Protein 5TKW (pdb70)

B-factor: mean 22.5, std 11.95, range [9.4, 97.37]

Radius of gyration: 18.34 Å; Cα contacts (8 Å, |Δi|>4): 484; chains: 1; bounding box: 50×44×40 Å

Secondary structure (DSSP, 8-state):
----PPPP--EEE---TTSPEEEE---TTSTTTT-EEEES-SS--SHHHHHHHS-EEEEE-GGGEEEEEEEPPTT----HHHHHHHHHGGG-SS-GGGEEEEEEEEETTEEEEEEEES---HHHHHHHHTT--EEEEEEGGGGS---TTSEEEEEETTEEEEE-BTTB--B-GGGHHHHHTTSSS--EEEESSPPPS-SSEEEEPSP--HHHHHHT-GGGGGS-S--GGGS--

Nearest PDB structures (foldseek):
  5tkw-assembly1_A-2  TM=1.004E+00  e=2.969E-52  Klebsiella pneumoniae subsp. pneumoniae NTUH-K2044
  4pht-assembly1_X  TM=8.562E-01  e=4.958E-22  Vibrio vulnificus CMCP6
  4pht-assembly3_Z  TM=8.474E-01  e=4.958E-22  Vibrio vulnificus CMCP6
  1yf5-assembly1_L-2  TM=8.419E-01  e=7.503E-21  Vibrio cholerae
  1w97-assembly1_L  TM=8.253E-01  e=1.048E-18  Vibrio cholerae

Structure (mmCIF, N/CA/C/O backbone):
data_5TKW
#
_entry.id   5TKW
#
_cell.length_a   63.901
_cell.length_b   81.579
_cell.length_c   40.231
_cell.angle_alpha   90.00
_cell.angle_beta   90.00
_cell.angle_gamma   90.00
#
_symmetry.space_group_name_H-M   'P 21 21 2'
#
loop_
_entity.id
_entity.type
_entity.pdbx_description
1 polymer 'Type II secretion system protein L'
2 non-polymer 'FORMIC ACID'
3 water water
#
loop_
_atom_site.group_PDB
_atom_site.id
_atom_site.type_symbol
_atom_site.label_atom_id
_atom_site.label_alt_id
_atom_site.label_comp_id
_atom_site.label_asym_id
_atom_site.label_entity_id
_atom_site.label_seq_id
_atom_site.pdbx_PDB_ins_code
_atom_site.Cartn_x
_atom_site.Cartn_y
_atom_site.Cartn_z
_atom_site.occupancy
_atom_site.B_iso_or_equiv
_atom_site.auth_seq_id
_atom_site.auth_comp_id
_atom_site.auth_asym_id
_atom_site.auth_atom_id
_atom_site.pdbx_PDB_model_num
ATOM 1 N N A ASN A 1 2 ? 24.364 -6.189 -3.885 0.50 38.67 2 ASN A N 1
ATOM 2 C CA A ASN A 1 2 ? 24.829 -7.134 -2.814 0.50 35.84 2 ASN A CA 1
ATOM 3 C C A ASN A 1 2 ? 25.143 -6.508 -1.487 0.50 32.73 2 ASN A C 1
ATOM 4 O O A ASN A 1 2 ? 25.297 -7.231 -0.503 0.50 27.35 2 ASN A O 1
ATOM 9 N N . LYS A 1 3 ? 25.314 -5.189 -1.470 1.00 39.27 3 LYS A N 1
ATOM 10 C CA . LYS A 1 3 ? 25.648 -4.495 -0.238 1.00 35.19 3 LYS A CA 1
ATOM 11 C C . LYS A 1 3 ? 24.558 -4.700 0.803 1.00 30.73 3 LYS A C 1
ATOM 12 O O . LYS A 1 3 ? 23.354 -4.735 0.500 1.00 32.12 3 LYS A O 1
ATOM 18 N N . ILE A 1 4 ? 25.003 -4.872 2.032 1.00 25.23 4 ILE A N 1
ATOM 19 C CA . ILE A 1 4 ? 24.103 -5.074 3.148 1.00 24.20 4 ILE A CA 1
ATOM 20 C C . ILE A 1 4 ? 23.449 -3.743 3.524 1.00 22.87 4 ILE A C 1
ATOM 21 O O . ILE A 1 4 ? 22.273 -3.720 3.925 1.00 22.75 4 ILE A O 1
ATOM 26 N N . ASN A 1 5 ? 24.199 -2.640 3.368 1.00 21.18 5 ASN A N 1
ATOM 27 C CA . ASN A 1 5 ? 23.731 -1.281 3.735 1.00 21.07 5 ASN A CA 1
ATOM 28 C C . ASN A 1 5 ? 22.971 -1.328 5.057 1.00 18.22 5 ASN A C 1
ATOM 29 O O . ASN A 1 5 ? 21.784 -0.974 5.135 1.00 19.63 5 ASN A O 1
ATOM 34 N N . ALA A 1 6 ? 23.640 -1.809 6.094 1.00 16.24 6 ALA A N 1
ATOM 35 C CA . ALA A 1 6 ? 23.038 -1.861 7.415 1.00 15.98 6 ALA A CA 1
ATOM 36 C C . ALA A 1 6 ? 22.576 -0.478 7.862 1.00 15.69 6 ALA A C 1
ATOM 37 O O . ALA A 1 6 ? 23.246 0.539 7.597 1.00 16.57 6 ALA A O 1
ATOM 39 N N A SER A 1 7 ? 21.441 -0.432 8.551 0.30 15.83 7 SER A N 1
ATOM 40 N N B SER A 1 7 ? 21.429 -0.430 8.530 0.40 15.51 7 SER A N 1
ATOM 41 N N C SER A 1 7 ? 21.446 -0.440 8.560 0.30 15.99 7 SER A N 1
ATOM 42 C CA A SER A 1 7 ? 20.944 0.835 9.085 0.30 15.81 7 SER A CA 1
ATOM 43 C CA B SER A 1 7 ? 20.914 0.837 9.062 0.40 15.62 7 SER A CA 1
ATOM 44 C CA C SER A 1 7 ? 20.921 0.811 9.109 0.30 16.24 7 SER A CA 1
ATOM 45 C C A SER A 1 7 ? 22.005 1.431 10.011 0.30 15.62 7 SER A C 1
ATOM 46 C C B SER A 1 7 ? 21.933 1.439 10.053 0.40 15.44 7 SER A C 1
ATOM 47 C C C SER A 1 7 ? 21.976 1.429 10.044 0.30 15.83 7 SER A C 1
ATOM 48 O O A SER A 1 7 ? 22.673 0.699 10.738 0.30 15.93 7 SER A O 1
ATOM 49 O O B SER A 1 7 ? 22.496 0.720 10.872 0.40 16.04 7 SER A O 1
ATOM 50 O O C SER A 1 7 ? 22.612 0.710 10.811 0.30 16.25 7 SER A O 1
ATOM 57 N N . PRO A 1 8 ? 22.188 2.756 9.968 1.00 16.15 8 PRO A N 1
ATOM 58 C CA . PRO A 1 8 ? 23.214 3.359 10.818 1.00 16.13 8 PRO A CA 1
ATOM 59 C C . PRO A 1 8 ? 22.901 3.304 12.313 1.00 16.03 8 PRO A C 1
ATOM 60 O O . PRO A 1 8 ? 21.744 3.311 12.717 1.00 18.37 8 PRO A O 1
ATOM 64 N N . GLN A 1 9 ? 23.954 3.190 13.098 1.00 14.60 9 GLN A N 1
ATOM 65 C CA . GLN A 1 9 ? 23.848 3.098 14.542 1.00 13.55 9 GLN A CA 1
ATOM 66 C C . GLN A 1 9 ? 23.564 4.451 15.210 1.00 13.57 9 GLN A C 1
ATOM 67 O O . GLN A 1 9 ? 24.260 5.437 14.942 1.00 14.14 9 GLN A O 1
ATOM 73 N N . ALA A 1 10 ? 22.551 4.490 16.087 1.00 12.70 10 ALA A N 1
ATOM 74 C CA . ALA A 1 10 ? 22.262 5.705 16.855 1.00 12.95 10 ALA A CA 1
ATOM 75 C C . ALA A 1 10 ? 23.417 5.931 17.822 1.00 13.52 10 ALA A C 1
ATOM 76 O O . ALA A 1 10 ? 23.936 5.007 18.424 1.00 14.78 10 ALA A O 1
ATOM 94 N N . LEU A 1 12 ? 25.636 9.194 20.325 1.00 11.99 12 LEU A N 1
ATOM 95 C CA . LEU A 1 12 ? 25.903 10.532 20.814 1.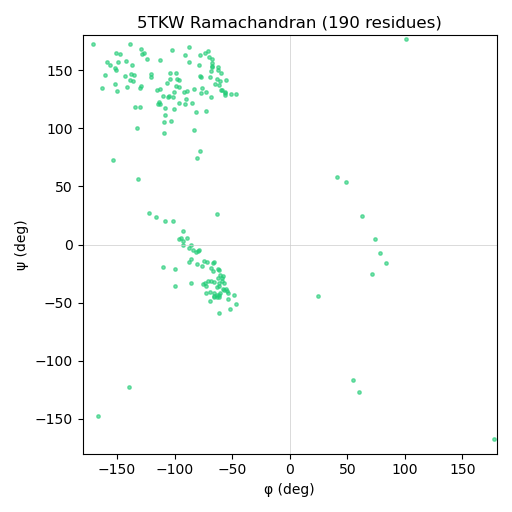00 12.09 12 LEU A CA 1
ATOM 96 C C . LEU A 1 12 ? 27.283 10.868 20.269 1.00 12.81 12 LEU A C 1
ATOM 97 O O . LEU A 1 12 ? 28.232 10.137 20.521 1.00 17.35 12 LEU A O 1
ATOM 102 N N . ILE A 1 13 ? 27.390 11.939 19.483 1.00 11.11 13 ILE A N 1
ATOM 103 C CA . ILE A 1 13 ? 28.670 12.364 18.918 1.00 11.12 13 ILE A CA 1
ATOM 104 C C . ILE A 1 13 ? 29.146 13.528 19.769 1.00 11.20 13 ILE A C 1
ATOM 105 O O . ILE A 1 13 ? 28.403 14.486 19.983 1.00 12.36 13 ILE A O 1
ATOM 110 N N . VAL A 1 14 ? 30.370 13.418 20.271 1.00 10.57 14 VAL A N 1
ATOM 111 C CA . VAL A 1 14 ? 30.934 14.394 21.201 1.00 11.79 14 VAL A CA 1
ATOM 112 C C . VAL A 1 14 ? 32.292 14.842 20.708 1.00 11.71 14 VAL A C 1
ATOM 113 O O . VAL A 1 14 ? 33.074 14.024 20.255 1.00 15.70 14 VAL A O 1
ATOM 117 N N . ARG A 1 15 ? 32.571 16.143 20.768 1.00 11.01 15 ARG A N 1
ATOM 118 C CA . ARG A 1 15 ? 33.925 16.625 20.505 1.00 11.69 15 ARG A CA 1
ATOM 119 C C . ARG A 1 15 ? 34.499 17.206 21.785 1.00 11.40 15 ARG A C 1
ATOM 120 O O . ARG A 1 15 ? 33.910 18.127 22.380 1.00 11.99 15 ARG A O 1
ATOM 128 N N . LEU A 1 16 ? 35.639 16.639 22.198 1.00 11.70 16 LEU A N 1
ATOM 129 C CA . LEU A 1 16 ? 36.418 17.100 23.349 1.00 13.06 16 LEU A CA 1
ATOM 130 C C . LEU A 1 16 ? 37.628 17.849 22.856 1.00 15.35 16 LEU A C 1
ATOM 131 O O . LEU A 1 16 ? 38.212 17.502 21.825 1.00 18.06 16 LEU A O 1
ATOM 136 N N . ALA A 1 17 ? 38.039 18.834 23.630 1.00 15.37 17 ALA A N 1
ATOM 137 C CA . ALA A 1 17 ? 39.254 19.581 23.361 1.00 15.70 17 ALA A CA 1
ATOM 138 C C . ALA A 1 17 ? 39.923 19.798 24.719 1.00 16.61 17 ALA A C 1
ATOM 139 O O . ALA A 1 17 ? 40.213 18.802 25.408 1.00 18.35 17 ALA A O 1
ATOM 141 N N . ALA A 1 18 ? 40.182 21.037 25.117 1.00 17.53 18 ALA A N 1
ATOM 142 C CA . ALA A 1 18 ? 40.793 21.300 26.423 1.00 19.20 18 ALA A CA 1
ATOM 143 C C . ALA A 1 18 ? 39.807 20.980 27.541 1.00 18.92 18 ALA A C 1
ATOM 144 O O . ALA A 1 18 ? 38.599 21.217 27.392 1.00 18.05 18 ALA A O 1
ATOM 146 N N . ALA A 1 19 ? 40.315 20.457 28.661 1.00 19.96 19 ALA A N 1
ATOM 147 C CA . ALA A 1 19 ? 39.457 20.124 29.802 1.00 21.10 19 ALA A CA 1
ATOM 148 C C . ALA A 1 19 ? 38.669 21.346 30.277 1.00 19.60 19 ALA A C 1
ATOM 149 O O . ALA A 1 19 ? 37.533 21.226 30.752 1.00 20.37 19 ALA A O 1
ATOM 151 N N . GLN A 1 20 ? 39.289 22.515 30.143 1.00 20.17 20 GLN A N 1
ATOM 152 C CA . GLN A 1 20 ? 38.683 23.782 30.554 1.00 21.44 20 GLN A CA 1
ATOM 153 C C . GLN A 1 20 ? 37.490 24.247 29.730 1.00 19.35 20 GLN A C 1
ATOM 154 O O . GLN A 1 20 ? 36.689 25.039 30.220 1.00 21.34 20 GLN A O 1
ATOM 160 N N . ALA A 1 21 ? 37.349 23.738 28.507 1.00 16.82 21 ALA A N 1
ATOM 161 C CA . ALA A 1 21 ? 36.271 24.160 27.621 1.00 16.40 21 ALA A CA 1
ATOM 162 C C . ALA A 1 21 ? 35.093 23.217 27.622 1.00 14.67 21 ALA A C 1
ATOM 163 O O . ALA A 1 21 ? 35.285 22.001 27.666 1.00 15.25 21 ALA A O 1
ATOM 165 N N . PRO A 1 22 ? 33.865 23.753 27.533 1.00 13.73 22 PRO A N 1
ATOM 166 C CA . PRO A 1 22 ? 32.743 22.839 27.413 1.00 13.29 22 PRO A CA 1
ATOM 167 C C . PRO A 1 22 ? 32.813 22.048 26.098 1.00 13.03 22 PRO A C 1
ATOM 168 O O . PRO A 1 22 ? 33.127 22.603 25.044 1.00 13.01 22 PRO A O 1
ATOM 172 N N . LEU A 1 23 ? 32.508 20.759 26.176 1.00 12.16 23 LEU A N 1
ATOM 173 C CA . LEU A 1 23 ? 32.496 19.922 24.990 1.00 11.81 23 LEU A CA 1
ATOM 174 C C . LEU A 1 23 ? 31.308 20.290 24.105 1.00 11.66 23 LEU A C 1
ATOM 175 O O . LEU A 1 23 ? 30.406 21.014 24.529 1.00 12.29 23 LEU A O 1
ATOM 180 N N . HIS A 1 24 ? 31.338 19.802 22.867 1.00 11.58 24 HIS A N 1
ATOM 181 C CA . HIS A 1 24 ? 30.214 19.902 21.948 1.00 11.13 24 HIS A CA 1
ATOM 182 C C . HIS A 1 24 ? 29.598 18.516 21.850 1.00 10.33 24 HIS A C 1
ATOM 183 O O . HIS A 1 24 ? 30.333 17.528 21.726 1.00 11.84 24 HIS A O 1
ATOM 190 N N . TRP A 1 25 ? 28.270 18.426 21.836 1.00 10.06 25 TRP A N 1
ATOM 191 C CA . TRP A 1 25 ? 27.610 17.144 21.607 1.00 10.59 25 TRP A CA 1
ATOM 192 C C . TRP A 1 25 ? 26.423 17.291 20.658 1.00 10.64 25 TRP A C 1
ATOM 193 O O . TRP A 1 25 ? 25.816 18.358 20.553 1.00 11.79 25 TRP A O 1
ATOM 204 N N . GLN A 1 26 ? 26.095 16.202 19.974 1.00 10.96 26 GLN A N 1
ATOM 205 C CA . GLN A 1 26 ? 24.930 16.147 19.092 1.00 11.51 26 GLN A CA 1
ATOM 206 C C . GLN A 1 26 ? 24.448 14.699 19.049 1.00 10.86 26 GLN A C 1
ATOM 207 O O . GLN A 1 26 ? 25.262 13.778 18.988 1.00 11.99 26 GLN A O 1
ATOM 213 N N . LEU A 1 27 ? 23.135 14.503 19.099 1.00 11.03 27 LEU A N 1
ATOM 214 C CA . LEU A 1 27 ? 22.576 13.164 19.011 1.00 11.58 27 LEU A CA 1
ATOM 215 C C . LEU A 1 27 ? 22.258 12.798 17.575 1.00 11.63 27 LEU A C 1
ATOM 216 O O . LEU A 1 27 ? 21.608 13.567 16.853 1.00 12.75 27 LEU A O 1
ATOM 221 N N . PHE A 1 28 ? 22.712 11.611 17.174 1.00 11.46 28 PHE A N 1
ATOM 222 C CA . PHE A 1 28 ? 22.339 10.997 15.904 1.00 12.64 28 PHE A CA 1
ATOM 223 C C . PHE A 1 28 ? 21.436 9.812 16.259 1.00 12.63 28 PHE A C 1
ATOM 224 O O . PHE A 1 28 ? 21.901 8.804 16.789 1.00 13.29 28 PHE A O 1
ATOM 232 N N . ALA A 1 29 ? 20.141 9.957 16.030 1.00 14.05 29 ALA A N 1
ATOM 233 C CA . ALA A 1 29 ? 19.200 8.874 16.343 1.00 15.48 29 ALA A CA 1
ATOM 234 C C . ALA A 1 29 ? 17.983 9.006 15.440 1.00 17.81 29 ALA A C 1
ATOM 235 O O . ALA A 1 29 ? 16.911 9.419 15.890 1.00 18.69 29 ALA A O 1
ATOM 237 N N . PRO A 1 30 ? 18.153 8.672 14.148 1.00 19.62 30 PRO A N 1
ATOM 238 C CA . PRO A 1 30 ? 17.078 8.812 13.169 1.00 22.86 30 PRO A CA 1
ATOM 239 C C . PRO A 1 30 ? 15.754 8.252 13.663 1.00 24.81 30 PRO A C 1
ATOM 240 O O . PRO A 1 30 ? 15.706 7.131 14.177 1.00 25.28 30 PRO A O 1
ATOM 244 N N . GLY A 1 31 ? 14.706 9.062 13.540 1.00 27.46 31 GLY A N 1
ATOM 245 C CA . GLY A 1 31 ? 13.359 8.671 13.928 1.00 29.74 31 GLY A CA 1
ATOM 246 C C . GLY A 1 31 ? 13.025 8.839 15.398 1.00 31.71 31 GLY A C 1
ATOM 247 O O . GLY A 1 31 ? 11.843 8.828 15.752 1.00 36.48 31 GLY A O 1
ATOM 248 N N . GLU A 1 32 ? 14.043 9.013 16.249 1.00 31.43 32 GLU A N 1
ATOM 249 C CA . GLU A 1 32 ? 13.824 9.130 17.694 1.00 31.22 32 GLU A CA 1
ATOM 250 C C . GLU A 1 32 ? 13.565 10.620 18.036 1.00 31.28 32 GLU A C 1
ATOM 251 O O . GLU A 1 32 ? 13.951 11.507 17.272 1.00 30.57 32 GLU A O 1
ATOM 257 N N . PRO A 1 33 ? 12.900 10.896 19.173 1.00 31.58 33 PRO A N 1
ATOM 258 C CA . PRO A 1 33 ? 12.469 12.265 19.522 1.00 31.42 33 PRO A CA 1
ATOM 259 C C . PRO A 1 33 ? 13.519 13.382 19.572 1.00 29.03 33 PRO A C 1
ATOM 260 O O . PRO A 1 33 ? 13.216 14.514 19.194 1.00 33.36 33 PRO A O 1
ATOM 264 N N . HIS A 1 34 ? 14.710 13.082 20.061 1.00 26.07 34 HIS A N 1
ATOM 265 C CA . HIS A 1 34 ? 15.773 14.088 20.154 1.00 22.69 34 HIS A CA 1
ATOM 266 C C . HIS A 1 34 ? 16.830 13.985 19.046 1.00 19.05 34 HIS A C 1
ATOM 267 O O . HIS A 1 34 ? 17.934 14.504 19.199 1.00 17.63 34 HIS A O 1
ATOM 274 N N . HIS A 1 35 ? 16.496 13.338 17.927 1.00 18.04 35 HIS A N 1
ATOM 275 C CA . HIS A 1 35 ? 17.407 13.309 16.782 1.00 16.90 35 HIS A CA 1
ATOM 276 C C . HIS A 1 35 ? 17.858 14.738 16.446 1.00 16.66 35 HIS A C 1
ATOM 277 O O . HIS A 1 35 ? 17.033 15.635 16.343 1.00 18.52 35 HIS A O 1
ATOM 284 N N . GLU A 1 36 ? 19.176 14.915 16.313 1.00 15.49 36 GLU A N 1
ATOM 285 C CA . GLU A 1 36 ? 19.813 16.191 15.976 1.00 16.34 36 GLU A CA 1
ATOM 286 C C . GLU A 1 36 ? 19.833 17.215 17.105 1.00 15.77 36 GLU A C 1
ATOM 287 O O . GLU A 1 36 ? 20.286 18.337 16.907 1.00 18.22 36 GLU A O 1
ATOM 293 N N . ALA A 1 37 ? 19.379 16.834 18.296 1.00 14.90 37 ALA A N 1
ATOM 294 C CA . ALA A 1 37 ? 19.552 17.708 19.461 1.00 15.07 37 ALA A CA 1
ATOM 295 C C . ALA A 1 37 ? 21.048 17.945 19.666 1.00 13.95 37 ALA A C 1
ATOM 296 O O . ALA A 1 37 ? 21.869 17.081 19.362 1.00 13.87 37 ALA A O 1
ATOM 298 N N . SER A 1 38 ? 21.407 19.123 20.158 1.00 14.17 38 SER A N 1
ATOM 299 C CA . SER A 1 38 ? 22.807 19.454 20.354 1.00 13.53 38 SER A CA 1
ATOM 300 C C . SER A 1 38 ? 22.980 20.425 21.492 1.00 13.02 38 SER A C 1
ATOM 301 O O . SER A 1 38 ? 22.020 21.061 21.941 1.00 16.05 38 SER A O 1
ATOM 304 N N . GLY A 1 39 ? 24.216 20.545 21.951 1.00 12.48 39 GLY A N 1
ATOM 305 C CA . GLY A 1 39 ? 24.514 21.423 23.066 1.00 12.73 39 GLY A CA 1
ATOM 306 C C . GLY A 1 39 ? 25.967 21.373 23.483 1.00 11.55 39 GLY A C 1
ATOM 307 O O . GLY A 1 39 ? 26.814 20.841 22.756 1.00 11.84 39 GLY A O 1
ATOM 308 N N . ARG A 1 40 ? 26.229 21.961 24.655 1.00 11.53 40 ARG A N 1
ATOM 309 C CA . ARG A 1 40 ? 27.545 22.012 25.263 1.00 11.11 40 ARG A CA 1
ATOM 310 C C . ARG A 1 40 ? 27.471 21.410 26.658 1.00 11.29 40 ARG A C 1
ATOM 311 O O . ARG A 1 40 ? 26.389 21.314 27.242 1.00 13.07 40 ARG A O 1
ATOM 319 N N . TRP A 1 41 ? 28.606 20.994 27.201 1.00 11.86 41 TRP A N 1
ATOM 320 C CA . TRP A 1 41 ? 28.635 20.496 28.575 1.00 12.66 41 TRP A CA 1
ATOM 321 C C . TRP A 1 41 ? 30.001 20.788 29.189 1.00 12.62 41 TRP A C 1
ATOM 322 O O . TRP A 1 41 ? 31.008 20.453 28.581 1.00 13.81 41 TRP A O 1
ATOM 333 N N . PRO A 1 42 ? 30.078 21.349 30.399 1.00 13.69 42 PRO A N 1
ATOM 334 C CA . PRO A 1 42 ? 28.944 21.724 31.240 1.00 14.30 42 PRO A CA 1
ATOM 335 C C . PRO A 1 42 ? 28.198 22.961 30.749 1.00 14.03 42 PRO A C 1
ATOM 336 O O . PRO A 1 42 ? 28.692 23.710 29.904 1.00 14.24 42 PRO A O 1
ATOM 340 N N . THR A 1 43 ? 27.006 23.135 31.297 1.00 13.97 43 THR A N 1
ATOM 341 C CA . THR A 1 43 ? 26.142 24.264 30.990 1.00 14.19 43 THR A CA 1
ATOM 342 C C . THR A 1 43 ? 25.141 24.441 32.115 1.00 15.07 43 THR A C 1
ATOM 343 O O . THR A 1 43 ? 24.879 23.507 32.862 1.00 17.24 43 THR A O 1
ATOM 347 N N . ASP A 1 44 ? 24.605 25.655 32.257 1.00 14.85 44 ASP A N 1
ATOM 348 C CA . ASP A 1 44 ? 23.503 25.869 33.226 1.00 16.73 44 ASP A CA 1
ATOM 349 C C . ASP A 1 44 ? 22.119 25.597 32.617 1.00 16.71 44 ASP A C 1
ATOM 350 O O . ASP A 1 44 ? 21.108 25.680 33.308 1.00 20.71 44 ASP A O 1
ATOM 355 N N . ASP A 1 45 ? 22.065 25.279 31.330 1.00 15.82 45 ASP A N 1
ATOM 356 C CA . ASP A 1 45 ? 20.796 24.848 30.724 1.00 16.53 45 ASP A CA 1
ATOM 357 C C . ASP A 1 45 ? 20.440 23.468 31.309 1.00 17.74 45 ASP A C 1
ATOM 358 O O . ASP A 1 45 ? 21.340 22.683 31.643 1.00 18.27 45 ASP A O 1
ATOM 363 N N . ALA A 1 46 ? 19.140 23.173 31.424 1.00 20.20 46 ALA A N 1
ATOM 364 C CA . ALA A 1 46 ? 18.674 21.857 31.895 1.00 22.81 46 ALA A CA 1
ATOM 365 C C . ALA A 1 46 ? 18.753 20.895 30.708 1.00 21.47 46 ALA A C 1
ATOM 366 O O . ALA A 1 46 ? 17.770 20.514 30.075 1.00 26.33 46 ALA A O 1
ATOM 368 N N . SER A 1 47 ? 19.982 20.536 30.433 1.00 17.82 47 SER A N 1
ATOM 369 C CA . SER A 1 47 ? 20.368 19.772 29.296 1.00 17.03 47 SER A CA 1
ATOM 370 C C . SER A 1 47 ? 20.061 18.285 29.409 1.00 16.03 47 SER A C 1
ATOM 371 O O . SER A 1 47 ? 20.159 17.735 30.478 1.00 17.25 47 SER A O 1
ATOM 374 N N . PRO A 1 48 ? 19.688 17.641 28.290 1.00 14.86 48 PRO A N 1
ATOM 375 C CA . PRO A 1 48 ? 19.472 16.194 28.307 1.00 14.77 48 PRO A CA 1
ATOM 376 C C . PRO A 1 48 ? 20.781 15.381 28.246 1.00 13.56 48 PRO A C 1
ATOM 377 O O . PRO A 1 48 ? 20.738 14.153 28.339 1.00 13.65 48 PRO A O 1
ATOM 381 N N . PHE A 1 49 ? 21.924 16.044 28.095 1.00 13.61 49 PHE A N 1
ATOM 382 C CA . PHE A 1 49 ? 23.197 15.351 27.923 1.00 13.31 49 PHE A CA 1
ATOM 383 C C . PHE A 1 49 ? 23.478 14.199 28.905 1.00 14.04 49 PHE A C 1
ATOM 384 O O . PHE A 1 49 ? 23.820 13.096 28.469 1.00 13.80 49 PHE A O 1
ATOM 392 N N . PRO A 1 50 ? 23.334 14.432 30.222 1.00 15.02 50 PRO A N 1
ATOM 393 C CA . PRO A 1 50 ? 23.658 13.310 31.132 1.00 15.98 50 PRO A CA 1
ATOM 394 C C . PRO A 1 50 ? 22.783 12.088 30.924 1.00 15.20 50 PRO A C 1
ATOM 395 O O . PRO A 1 50 ? 23.237 10.954 31.118 1.00 17.75 50 PRO A O 1
ATOM 399 N N . ALA A 1 51 ? 21.533 12.299 30.550 1.00 14.19 51 ALA A N 1
ATOM 400 C CA . ALA A 1 51 ? 20.648 11.172 30.268 1.00 15.00 51 ALA A CA 1
ATOM 401 C C . ALA A 1 51 ? 21.030 10.512 28.956 1.00 14.32 51 ALA A C 1
ATOM 402 O O . ALA A 1 51 ? 21.035 9.280 28.862 1.00 15.80 51 ALA A O 1
ATOM 404 N N . LEU A 1 52 ? 21.346 11.312 27.936 1.00 12.60 52 LEU A N 1
ATOM 405 C CA . LEU A 1 52 ? 21.747 10.743 26.647 1.00 13.37 52 LEU A CA 1
ATOM 406 C C . LEU A 1 52 ? 23.010 9.901 26.788 1.00 13.22 52 LEU A C 1
ATOM 407 O O . LEU A 1 52 ? 23.128 8.861 26.137 1.00 14.53 52 LEU A O 1
ATOM 412 N N . ALA A 1 53 ? 23.928 10.321 27.654 1.00 12.56 53 ALA A N 1
ATOM 413 C CA . ALA A 1 53 ? 25.172 9.572 27.890 1.00 14.23 53 ALA A CA 1
ATOM 414 C C . ALA A 1 53 ? 24.897 8.174 28.452 1.00 15.34 53 ALA A C 1
ATOM 415 O O . ALA A 1 53 ? 25.687 7.241 28.225 1.00 17.39 53 ALA A O 1
ATOM 417 N N . GLU A 1 54 ? 23.788 8.034 29.183 1.00 15.65 54 GLU A N 1
ATOM 418 C CA . GLU A 1 54 ? 23.391 6.729 29.738 1.00 17.58 54 GLU A CA 1
ATOM 419 C C . GLU A 1 54 ? 22.580 5.862 28.783 1.00 17.90 54 GLU A C 1
ATOM 420 O O . GLU A 1 54 ? 22.390 4.674 29.054 1.00 23.32 54 GLU A O 1
ATOM 426 N N . GLN A 1 55 ? 22.103 6.439 27.683 1.00 15.79 55 GLN A N 1
ATOM 427 C CA . GLN A 1 55 ? 21.211 5.754 26.749 1.00 15.74 55 GLN A CA 1
ATOM 428 C C . GLN A 1 55 ? 21.820 5.410 25.394 1.00 13.80 55 GLN A C 1
ATOM 429 O O . GLN A 1 55 ? 21.293 4.552 24.694 1.00 15.57 55 GLN A O 1
ATOM 435 N N . TYR A 1 56 ? 22.912 6.079 25.024 1.00 12.58 56 TYR A N 1
ATOM 436 C CA . TYR A 1 56 ? 23.529 5.880 23.709 1.00 13.09 56 TYR A CA 1
ATOM 437 C C . TYR A 1 56 ? 25.029 5.755 23.823 1.00 13.20 56 TYR A C 1
ATOM 438 O O . TYR A 1 56 ? 25.639 6.421 24.651 1.00 14.89 56 TYR A O 1
ATOM 447 N N . PRO A 1 57 ? 25.641 4.927 22.963 1.00 13.54 57 PRO A N 1
ATOM 448 C CA . PRO A 1 57 ? 27.096 4.882 22.902 1.00 14.08 57 PRO A CA 1
ATOM 449 C C . PRO A 1 57 ? 27.610 6.212 22.335 1.00 12.64 57 PRO A C 1
ATOM 450 O O . PRO A 1 57 ? 26.853 6.936 21.670 1.00 12.73 57 PRO A O 1
ATOM 454 N N . ALA A 1 58 ? 28.879 6.517 22.594 1.00 12.56 58 ALA A N 1
ATOM 455 C CA . ALA A 1 58 ? 29.467 7.780 22.196 1.00 12.33 58 ALA A CA 1
ATOM 456 C C . ALA A 1 58 ? 30.576 7.640 21.171 1.00 12.00 58 ALA A C 1
ATOM 457 O O . ALA A 1 58 ? 31.468 6.832 21.337 1.00 16.24 58 ALA A O 1
ATOM 459 N N . TRP A 1 59 ? 30.524 8.458 20.126 1.00 10.56 59 TRP A N 1
ATOM 460 C CA . TRP A 1 59 ? 31.638 8.605 19.203 1.00 11.08 59 TRP A CA 1
ATOM 461 C C . TRP A 1 59 ? 32.322 9.893 19.612 1.00 10.62 59 TRP A C 1
ATOM 462 O O . TRP A 1 59 ? 31.699 10.960 19.561 1.00 11.41 59 TRP A O 1
ATOM 473 N N . VAL A 1 60 ? 33.574 9.802 20.056 1.00 9.82 60 VAL A N 1
ATOM 474 C CA . VAL A 1 60 ? 34.279 10.961 20.568 1.00 10.55 60 VAL A CA 1
ATOM 475 C C . VAL A 1 60 ? 35.288 11.446 19.549 1.00 9.94 60 VAL A C 1
ATOM 476 O O . VAL A 1 60 ? 36.095 10.678 19.050 1.00 11.28 60 VAL A O 1
ATOM 480 N N . LEU A 1 61 ? 35.209 12.736 19.233 1.00 9.87 61 LEU A N 1
ATOM 481 C CA . LEU A 1 61 ? 36.172 13.395 18.358 1.00 10.22 61 LEU A CA 1
ATOM 482 C C . LEU A 1 61 ? 37.106 14.229 19.230 1.00 10.22 61 LEU A C 1
ATOM 483 O O . LEU A 1 61 ? 36.673 14.824 20.224 1.00 11.51 61 LEU A O 1
ATOM 488 N N . ILE A 1 62 ? 38.378 14.264 18.847 1.00 10.16 62 ILE A N 1
ATOM 489 C CA . ILE A 1 62 ? 39.384 15.062 19.558 1.00 11.18 62 ILE A CA 1
ATOM 490 C C . ILE A 1 62 ? 40.096 15.983 18.549 1.00 11.68 62 ILE A C 1
ATOM 491 O O . ILE A 1 62 ? 39.990 15.776 17.345 1.00 11.69 62 ILE A O 1
ATOM 496 N N . PRO A 1 63 ? 40.822 16.995 19.030 1.00 11.71 63 PRO A N 1
ATOM 497 C CA . PRO A 1 63 ? 41.375 17.941 18.073 1.00 12.50 63 PRO A CA 1
ATOM 498 C C . PRO A 1 63 ? 42.535 17.419 17.243 1.00 13.68 63 PRO A C 1
ATOM 499 O O . PRO A 1 63 ? 43.513 16.906 17.787 1.00 12.92 63 PRO A O 1
ATOM 503 N N . ALA A 1 64 ? 42.439 17.618 15.933 1.00 15.05 64 ALA A N 1
ATOM 504 C CA . ALA A 1 64 ? 43.533 17.290 15.031 1.00 15.49 64 ALA A CA 1
ATOM 505 C C . ALA A 1 64 ? 44.794 18.067 15.404 1.00 14.20 64 ALA A C 1
ATOM 506 O O . ALA A 1 64 ? 45.903 17.590 15.181 1.00 15.48 64 ALA A O 1
ATOM 508 N N . SER A 1 65 ? 44.630 19.247 15.985 1.00 15.40 65 SER A N 1
ATOM 509 C CA . SER A 1 65 ? 45.799 20.036 16.396 1.00 16.32 65 SER A CA 1
ATOM 510 C C . SER A 1 65 ? 46.649 19.311 17.449 1.00 14.99 65 SER A C 1
ATOM 511 O O . SER A 1 65 ? 47.833 19.605 17.593 1.00 17.49 65 SER A O 1
ATOM 514 N N . ASP A 1 66 ? 46.047 18.357 18.160 1.00 12.70 66 ASP A N 1
ATOM 515 C CA . ASP A 1 66 ? 46.773 17.574 19.172 1.00 13.95 66 ASP A CA 1
ATOM 516 C C . ASP A 1 66 ? 47.369 16.271 18.629 1.00 14.69 66 ASP A C 1
ATOM 517 O O . ASP A 1 66 ? 47.983 15.502 19.378 1.00 19.68 66 ASP A O 1
ATOM 522 N N . CYS A 1 67 ? 47.157 16.022 17.347 1.00 13.94 67 CYS A N 1
ATOM 523 C CA . CYS A 1 67 ? 47.600 14.821 16.679 1.00 14.84 67 CYS A CA 1
ATOM 524 C C . CYS A 1 67 ? 48.674 15.148 15.670 1.00 15.05 67 CYS A C 1
ATOM 525 O O . CYS A 1 67 ? 48.798 16.299 15.221 1.00 18.32 67 CYS A O 1
ATOM 528 N N . ALA A 1 68 ? 49.456 14.141 15.325 1.00 11.50 68 ALA A N 1
ATOM 529 C CA . ALA A 1 68 ? 50.419 14.247 14.245 1.00 11.94 68 ALA A CA 1
ATOM 530 C C . ALA A 1 68 ? 50.194 13.039 13.344 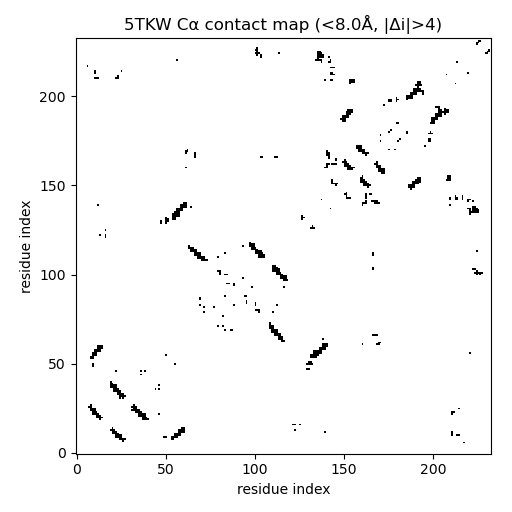1.00 10.93 68 ALA A C 1
ATOM 531 O O . ALA A 1 68 ? 50.042 11.901 13.822 1.00 12.78 68 ALA A O 1
ATOM 533 N N . PHE A 1 69 ? 50.174 13.282 12.044 1.00 10.57 69 PHE A N 1
ATOM 534 C CA . PHE A 1 69 ? 49.895 12.242 11.059 1.00 10.46 69 PHE A CA 1
ATOM 535 C C . PHE A 1 69 ? 51.149 11.930 10.274 1.00 11.35 69 PHE A C 1
ATOM 536 O O . PHE A 1 69 ? 51.776 12.843 9.734 1.00 13.19 69 PHE A O 1
ATOM 544 N N . HIS A 1 70 ? 51.512 10.645 10.203 1.00 11.32 70 HIS A N 1
ATOM 545 C CA . HIS A 1 70 ? 52.749 10.239 9.545 1.00 12.57 70 HIS A CA 1
ATOM 546 C C . HIS A 1 70 ? 52.606 9.015 8.684 1.00 12.64 70 HIS A C 1
ATOM 547 O O . HIS A 1 70 ? 51.858 8.095 8.999 1.00 13.59 70 HIS A O 1
ATOM 554 N N . SER A 1 71 ? 53.373 9.001 7.607 1.00 13.88 71 SER A N 1
ATOM 555 C CA . SER A 1 71 ? 53.525 7.828 6.780 1.00 16.39 71 SER A CA 1
ATOM 556 C C . SER A 1 71 ? 54.825 7.144 7.183 1.00 18.70 71 SER A C 1
ATOM 557 O O . SER A 1 71 ? 55.795 7.786 7.607 1.00 23.16 71 SER A O 1
ATOM 560 N N . LEU A 1 72 ? 54.848 5.831 7.078 1.00 18.45 72 LEU A N 1
ATOM 561 C CA . LEU A 1 72 ? 56.100 5.110 7.290 1.00 20.58 72 LEU A CA 1
ATOM 562 C C . LEU A 1 72 ? 56.142 3.863 6.444 1.00 21.38 72 LEU A C 1
ATOM 563 O O . LEU A 1 72 ? 55.108 3.334 6.036 1.00 21.51 72 LEU A O 1
ATOM 568 N N . THR A 1 73 ? 57.363 3.419 6.190 1.00 22.37 73 THR A N 1
ATOM 569 C CA . THR A 1 73 ? 57.627 2.233 5.401 1.00 23.77 73 THR A CA 1
ATOM 570 C C . THR A 1 73 ? 58.228 1.185 6.322 1.00 22.67 73 THR A C 1
ATOM 571 O O . THR A 1 73 ? 59.255 1.424 6.961 1.00 23.80 73 THR A O 1
ATOM 575 N N . LEU A 1 74 ? 57.572 0.035 6.419 1.00 21.73 74 LEU A N 1
ATOM 576 C CA . LEU A 1 74 ? 58.095 -1.054 7.234 1.00 23.05 74 LEU A CA 1
ATOM 577 C C . LEU A 1 74 ? 59.352 -1.583 6.553 1.00 24.21 74 LEU A C 1
ATOM 578 O O . LEU A 1 74 ? 59.311 -1.892 5.363 1.00 26.32 74 LEU A O 1
ATOM 583 N N . PRO A 1 75 ? 60.482 -1.664 7.290 1.00 23.62 75 PRO A N 1
ATOM 584 C CA . PRO A 1 75 ? 61.707 -2.181 6.678 1.00 24.98 75 PRO A CA 1
ATOM 585 C C . PRO A 1 75 ? 61.521 -3.567 6.076 1.00 27.33 75 PRO A C 1
ATOM 586 O O . PRO A 1 75 ? 60.820 -4.402 6.655 1.00 26.79 75 PRO A O 1
ATOM 590 N N . ALA A 1 76 ? 62.161 -3.798 4.927 1.00 30.46 76 ALA A N 1
ATOM 591 C CA . ALA A 1 76 ? 62.082 -5.080 4.230 1.00 33.53 76 ALA A CA 1
ATOM 592 C C . ALA A 1 76 ? 62.601 -6.210 5.119 1.00 33.70 76 ALA A C 1
ATOM 593 O O . ALA A 1 76 ? 63.645 -6.066 5.759 1.00 33.42 76 ALA A O 1
ATOM 595 N N . GLY A 1 77 ? 61.852 -7.308 5.182 1.00 33.54 77 GLY A N 1
ATOM 596 C CA . GLY A 1 77 ? 62.238 -8.481 5.981 1.00 34.84 77 GLY A CA 1
ATOM 597 C C . GLY A 1 77 ? 61.996 -8.364 7.483 1.00 33.18 77 GLY A C 1
ATOM 598 O O . GLY A 1 77 ? 62.181 -9.335 8.225 1.00 38.49 77 GLY A O 1
ATOM 599 N N . LEU A 1 78 ? 61.605 -7.180 7.943 1.00 30.66 78 LEU A N 1
ATOM 600 C CA . LEU A 1 78 ? 61.347 -6.981 9.361 1.00 27.65 78 LEU A CA 1
ATOM 601 C C . LEU A 1 78 ? 59.922 -7.406 9.661 1.00 29.47 78 LEU A C 1
ATOM 602 O O . LEU A 1 78 ? 58.962 -6.846 9.118 1.00 33.23 78 LEU A O 1
ATOM 607 N N . ARG A 1 79 ? 59.787 -8.366 10.565 1.00 32.70 79 ARG A N 1
ATOM 608 C CA . ARG A 1 79 ? 58.484 -8.932 10.906 1.00 36.59 79 ARG A CA 1
ATOM 609 C C . ARG A 1 79 ? 57.750 -8.292 12.080 1.00 34.43 79 ARG A C 1
ATOM 610 O O . ARG A 1 79 ? 56.730 -8.806 12.545 1.00 40.92 79 ARG A O 1
ATOM 618 N N . LYS A 1 80 ? 58.232 -7.147 12.528 1.00 31.89 80 LYS A N 1
ATOM 619 C CA . LYS A 1 80 ? 57.630 -6.485 13.662 1.00 30.55 80 LYS A CA 1
ATOM 620 C C . LYS A 1 80 ? 56.358 -5.772 13.225 1.00 29.62 80 LYS A C 1
ATOM 621 O O . LYS A 1 80 ? 56.280 -5.261 12.095 1.00 31.27 80 LYS A O 1
ATOM 627 N N . PRO A 1 81 ? 55.355 -5.747 14.106 1.00 29.21 81 PRO A N 1
ATOM 628 C CA . PRO A 1 81 ? 54.107 -5.084 13.739 1.00 29.52 81 PRO A CA 1
ATOM 629 C C . PRO A 1 81 ? 54.270 -3.556 13.600 1.00 27.05 81 PRO A C 1
ATOM 630 O O . PRO A 1 81 ? 55.175 -2.969 14.218 1.00 26.01 81 PRO A O 1
ATOM 634 N N . PRO A 1 82 ? 53.417 -2.919 12.779 1.00 24.66 82 PRO A N 1
ATOM 635 C CA . PRO A 1 82 ? 53.529 -1.488 12.540 1.00 23.15 82 PRO A CA 1
ATOM 636 C C . PRO A 1 82 ? 53.666 -0.628 13.793 1.00 20.55 82 PRO A C 1
ATOM 637 O O . PRO A 1 82 ? 54.505 0.251 13.810 1.00 20.21 82 PRO A O 1
ATOM 641 N N . LEU A 1 83 ? 52.893 -0.896 14.843 1.00 19.65 83 LEU A N 1
ATOM 642 C CA . LEU A 1 83 ? 52.940 -0.031 16.025 1.00 20.10 83 LEU A CA 1
ATOM 643 C C . LEU A 1 83 ? 54.180 -0.201 16.900 1.00 21.28 83 LEU A C 1
ATOM 644 O O . LEU A 1 83 ? 54.436 0.644 17.762 1.00 21.89 83 LEU A O 1
ATOM 649 N N . GLN A 1 84 ? 54.930 -1.284 16.685 1.00 21.98 84 GLN A N 1
ATOM 650 C CA . GLN A 1 84 ? 56.247 -1.432 17.311 1.00 25.00 84 GLN A CA 1
ATOM 651 C C . GLN A 1 84 ? 57.318 -0.755 16.452 1.00 22.40 84 GLN A C 1
ATOM 652 O O . GLN A 1 84 ? 58.313 -0.245 16.972 1.00 26.34 84 GLN A O 1
ATOM 658 N N . VAL A 1 85 ? 57.134 -0.774 15.133 1.00 20.63 85 VAL A N 1
ATOM 659 C CA . VAL A 1 85 ? 58.069 -0.112 14.203 1.00 21.51 85 VAL A CA 1
ATOM 660 C C . VAL A 1 85 ? 57.945 1.422 14.254 1.00 19.97 85 VAL A C 1
ATOM 661 O O . VAL A 1 85 ? 58.941 2.131 14.131 1.00 20.74 85 VAL A O 1
ATOM 665 N N . ALA A 1 86 ? 56.727 1.921 14.442 1.00 18.28 86 ALA A N 1
ATOM 666 C CA . ALA A 1 86 ? 56.475 3.361 14.458 1.00 17.83 86 ALA A CA 1
ATOM 667 C C . ALA A 1 86 ? 57.355 4.169 15.403 1.00 17.26 86 ALA A C 1
ATOM 668 O O . ALA A 1 86 ? 57.992 5.116 14.962 1.00 18.42 86 ALA A O 1
ATOM 670 N N . PRO A 1 87 ? 57.392 3.823 16.700 1.00 17.88 87 PRO A N 1
ATOM 671 C CA . PRO A 1 87 ? 58.236 4.638 17.584 1.00 19.45 87 PRO A CA 1
ATOM 672 C C . PRO A 1 87 ? 59.711 4.680 17.182 1.00 18.63 87 PRO A C 1
ATOM 673 O O . PRO A 1 87 ? 60.368 5.725 17.347 1.00 21.22 87 PRO A O 1
ATOM 677 N N A PHE A 1 88 ? 60.235 3.582 16.657 0.50 18.65 88 PHE A N 1
ATOM 678 N N B PHE A 1 88 ? 60.204 3.557 16.645 0.50 18.81 88 PHE A N 1
ATOM 679 C CA A PHE A 1 88 ? 61.629 3.565 16.276 0.50 18.02 88 PHE A CA 1
ATOM 680 C CA B PHE A 1 88 ? 61.590 3.394 16.189 0.50 18.67 88 PHE A CA 1
ATOM 681 C C A PHE A 1 88 ? 61.865 4.413 15.018 0.50 17.04 88 PHE A C 1
ATOM 682 C C B PHE A 1 88 ? 61.928 4.248 14.970 0.50 17.50 88 PHE A C 1
ATOM 683 O O A PHE A 1 88 ? 62.760 5.259 15.016 0.50 17.73 88 PHE A O 1
ATOM 684 O O B PHE A 1 88 ? 62.974 4.899 14.932 0.50 18.99 88 PHE A O 1
ATOM 699 N N . LEU A 1 89 ? 61.040 4.237 13.981 1.00 16.38 89 LEU A N 1
ATOM 700 C CA . LEU A 1 89 ? 61.235 4.981 12.731 1.00 17.94 89 LEU A CA 1
ATOM 701 C C . LEU A 1 89 ? 60.873 6.438 12.819 1.00 16.72 89 LEU A C 1
ATOM 702 O O . LEU A 1 89 ? 61.496 7.252 12.154 1.00 19.60 89 LEU A O 1
ATOM 707 N N . LEU A 1 90 ? 59.872 6.755 13.638 1.00 15.46 90 LEU A N 1
ATOM 708 C CA . LEU A 1 90 ? 59.356 8.127 13.724 1.00 15.20 90 LEU A CA 1
ATOM 709 C C . LEU A 1 90 ? 59.914 8.970 14.858 1.00 15.16 90 LEU A C 1
ATOM 710 O O . LEU A 1 90 ? 59.504 10.115 15.019 1.00 15.55 90 LEU A O 1
ATOM 715 N N . GLU A 1 91 ? 60.873 8.441 15.607 1.00 15.82 91 GLU A N 1
ATOM 716 C CA . GLU A 1 91 ? 61.407 9.130 16.775 1.00 16.88 91 GLU A CA 1
ATOM 717 C C . GLU A 1 91 ? 61.811 10.577 16.492 1.00 15.93 91 GLU A C 1
ATOM 718 O O . GLU A 1 91 ? 61.450 11.475 17.267 1.00 17.10 91 GLU A O 1
ATOM 724 N N A GLU A 1 92 ? 62.516 10.809 15.380 0.50 15.98 92 GLU A N 1
ATOM 725 N N B GLU A 1 92 ? 62.536 10.804 15.394 0.50 16.39 92 GLU A N 1
ATOM 726 C CA A GLU A 1 92 ? 62.997 12.161 15.032 0.50 16.88 92 GLU A CA 1
ATOM 727 C CA B GLU A 1 92 ? 62.996 12.161 15.038 0.50 17.53 92 GLU A CA 1
ATOM 728 C C A GLU A 1 92 ? 61.883 13.139 14.681 0.50 15.65 92 GLU A C 1
ATOM 729 C C B GLU A 1 92 ? 61.887 13.135 14.652 0.50 15.90 92 GLU A C 1
ATOM 730 O O A GLU A 1 92 ? 62.133 14.339 14.567 0.50 16.37 92 GLU A O 1
ATOM 731 O O B GLU A 1 92 ? 62.147 14.327 14.489 0.50 16.70 92 GLU A O 1
ATOM 742 N N . GLN A 1 93 ? 60.665 12.638 14.496 1.00 15.05 93 GLN A N 1
ATOM 743 C CA . GLN A 1 93 ? 59.503 13.496 14.191 1.00 16.03 93 GLN A CA 1
ATOM 744 C C . GLN A 1 93 ? 58.575 13.707 15.377 1.00 15.50 93 GLN A C 1
ATOM 745 O O . GLN A 1 93 ? 57.554 14.375 15.253 1.00 16.45 93 GLN A O 1
ATOM 751 N N . LEU A 1 94 ? 58.931 13.161 16.529 1.00 16.17 94 LEU A N 1
ATOM 752 C CA . LEU A 1 94 ? 58.109 13.327 17.727 1.00 18.82 94 LEU A CA 1
ATOM 753 C C . LEU A 1 94 ? 58.616 14.468 18.592 1.00 20.30 94 LEU A C 1
ATOM 754 O O . LEU A 1 94 ? 59.812 14.563 18.847 1.00 19.16 94 LEU A O 1
ATOM 759 N N . ALA A 1 95 ? 57.693 15.302 19.086 1.00 24.11 95 ALA A N 1
ATOM 760 C CA . ALA A 1 95 ? 58.046 16.378 20.008 1.00 30.16 95 ALA A CA 1
ATOM 761 C C . ALA A 1 95 ? 58.371 15.814 21.393 1.00 32.44 95 ALA A C 1
ATOM 762 O O . ALA A 1 95 ? 59.241 16.341 22.106 1.00 32.24 95 ALA A O 1
ATOM 764 N N . ASP A 1 96 ? 57.681 14.727 21.742 1.00 29.78 96 ASP A N 1
ATOM 765 C CA . ASP A 1 96 ? 57.795 14.088 23.047 1.00 28.20 96 ASP A CA 1
ATOM 766 C C . ASP A 1 96 ? 58.660 12.849 22.942 1.00 25.81 96 ASP A C 1
ATOM 767 O O . ASP A 1 96 ? 58.941 12.369 21.842 1.00 28.19 96 ASP A O 1
ATOM 772 N N . ASP A 1 97 ? 59.068 12.316 24.092 1.00 24.96 97 ASP A N 1
ATOM 773 C CA . ASP A 1 97 ? 59.816 11.077 24.122 1.00 26.67 97 ASP A CA 1
ATOM 774 C C . ASP A 1 97 ? 58.914 9.985 23.542 1.00 23.08 97 ASP A C 1
ATOM 775 O O . ASP A 1 97 ? 57.677 10.060 23.637 1.00 20.14 97 ASP A O 1
ATOM 780 N N . VAL A 1 98 ? 59.528 8.981 22.921 1.00 23.56 98 VAL A N 1
ATOM 781 C CA . VAL A 1 98 ? 58.761 7.849 22.382 1.00 25.25 98 VAL A CA 1
ATOM 782 C C . VAL A 1 98 ? 57.873 7.203 23.442 1.00 24.51 98 VAL A C 1
ATOM 783 O O . VAL A 1 98 ? 56.734 6.833 23.157 1.00 23.19 98 VAL A O 1
ATOM 787 N N . GLU A 1 99 ? 58.391 7.083 24.663 1.00 25.42 99 GLU A N 1
ATOM 788 C CA . GLU A 1 99 ? 57.661 6.460 25.763 1.00 25.84 99 GLU A CA 1
ATOM 789 C C . GLU A 1 99 ? 56.440 7.269 26.202 1.00 23.13 99 GLU A C 1
ATOM 790 O O . GLU A 1 99 ? 55.514 6.715 26.787 1.00 26.77 99 GL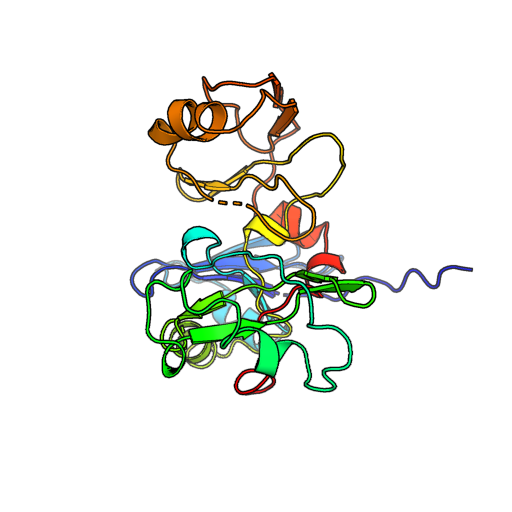U A O 1
ATOM 796 N N . ALA A 1 100 ? 56.443 8.568 25.907 1.00 20.72 100 ALA A N 1
ATOM 797 C CA . ALA A 1 100 ? 55.330 9.454 26.240 1.00 19.36 100 ALA A CA 1
ATOM 798 C C . ALA A 1 100 ? 54.310 9.581 25.099 1.00 17.71 100 ALA A C 1
ATOM 799 O O . ALA A 1 100 ? 53.345 10.357 25.218 1.00 17.60 100 ALA A O 1
ATOM 801 N N . THR A 1 101 ? 54.532 8.833 24.004 1.00 16.60 101 THR A N 1
ATOM 802 C CA . THR A 1 101 ? 53.717 8.926 22.790 1.00 14.76 101 THR A CA 1
ATOM 803 C C . THR A 1 101 ? 52.895 7.667 22.514 1.00 13.64 101 THR A C 1
ATOM 804 O O . THR A 1 101 ? 53.386 6.534 22.589 1.00 15.21 101 THR A O 1
ATOM 808 N N . HIS A 1 102 ? 51.630 7.906 22.198 1.00 12.22 102 HIS A N 1
ATOM 809 C CA . HIS A 1 102 ? 50.692 6.876 21.776 1.00 12.36 102 HIS A CA 1
ATOM 810 C C . HIS A 1 102 ? 50.589 6.883 20.262 1.00 12.14 102 HIS A C 1
ATOM 811 O O . HIS A 1 102 ? 50.496 7.939 19.638 1.00 13.66 102 HIS A O 1
ATOM 818 N N . PHE A 1 103 ? 50.591 5.693 19.681 1.00 11.90 103 PHE A N 1
ATOM 819 C CA . PHE A 1 103 ? 50.469 5.505 18.228 1.00 12.12 103 PHE A CA 1
ATOM 820 C C . PHE A 1 103 ? 49.253 4.680 17.887 1.00 11.84 103 PHE A C 1
ATOM 821 O O . PHE A 1 103 ? 48.919 3.740 18.609 1.00 14.33 103 PHE A O 1
ATOM 829 N N . ALA A 1 104 ? 48.614 5.021 16.777 1.00 11.02 104 ALA A N 1
ATOM 830 C CA . ALA A 1 104 ? 47.480 4.257 16.269 1.00 10.89 104 ALA A CA 1
ATOM 831 C C . ALA A 1 104 ? 47.639 4.097 14.760 1.00 10.38 104 ALA A C 1
ATOM 832 O O . ALA A 1 104 ? 48.085 5.001 14.070 1.00 11.43 104 ALA A O 1
ATOM 834 N N . LEU A 1 105 ? 47.282 2.913 14.270 1.00 10.63 105 LEU A N 1
ATOM 835 C CA . LEU A 1 105 ? 47.358 2.590 12.847 1.00 10.50 105 LEU A CA 1
ATOM 836 C C . LEU A 1 105 ? 46.053 2.936 12.160 1.00 10.76 105 LEU A C 1
ATOM 837 O O . LEU A 1 105 ? 44.988 2.485 12.586 1.00 12.82 105 LEU A O 1
ATOM 842 N N . LEU A 1 106 ? 46.134 3.744 11.107 1.00 10.26 106 LEU A N 1
ATOM 843 C CA . LEU A 1 106 ? 44.941 4.122 10.341 1.00 10.76 106 LEU A CA 1
ATOM 844 C C . LEU A 1 106 ? 44.772 3.321 9.064 1.00 10.95 106 LEU A C 1
ATOM 845 O O . LEU A 1 106 ? 43.656 3.029 8.659 1.00 12.77 106 LEU A O 1
ATOM 850 N N . HIS A 1 107 ? 45.886 2.990 8.420 1.00 11.34 107 HIS A N 1
ATOM 851 C CA . HIS A 1 107 ? 45.834 2.312 7.133 1.00 12.39 107 HIS A CA 1
ATOM 852 C C . HIS A 1 107 ? 47.149 1.642 6.860 1.00 12.96 107 HIS A C 1
ATOM 853 O O . HIS A 1 107 ? 48.198 2.129 7.266 1.00 12.69 107 HIS A O 1
ATOM 860 N N . ARG A 1 108 ? 47.082 0.497 6.190 1.00 14.58 108 ARG A N 1
ATOM 861 C CA . ARG A 1 108 ? 48.286 -0.209 5.764 1.00 16.93 108 ARG A CA 1
ATOM 862 C C . ARG A 1 108 ? 48.056 -0.807 4.384 1.00 18.52 108 ARG A C 1
ATOM 863 O O . ARG A 1 108 ? 47.001 -1.377 4.119 1.00 21.90 108 ARG A O 1
ATOM 871 N N . GLN A 1 109 ? 49.046 -0.650 3.515 1.00 18.78 109 GLN A N 1
ATOM 872 C CA . GLN A 1 109 ? 49.055 -1.304 2.205 1.00 22.93 109 GLN A CA 1
ATOM 873 C C . GLN A 1 109 ? 50.461 -1.887 2.112 1.00 25.07 109 GLN A C 1
ATOM 874 O O . GLN A 1 109 ? 51.420 -1.165 1.828 1.00 27.18 109 GLN A O 1
ATOM 880 N N . GLN A 1 110 ? 50.568 -3.193 2.378 1.00 26.29 110 GLN A N 1
ATOM 881 C CA . GLN A 1 110 ? 51.850 -3.899 2.415 1.00 27.02 110 GLN A CA 1
ATOM 882 C C . GLN A 1 110 ? 52.827 -3.218 3.387 1.00 25.74 110 GLN A C 1
ATOM 883 O O . GLN A 1 110 ? 52.542 -3.160 4.584 1.00 27.98 110 GLN A O 1
ATOM 889 N N . ALA A 1 111 ? 53.946 -2.690 2.890 1.00 25.71 111 ALA A N 1
ATOM 890 C CA . ALA A 1 111 ? 54.931 -2.050 3.761 1.00 25.67 111 ALA A CA 1
ATOM 891 C C . ALA A 1 111 ? 54.586 -0.616 4.165 1.00 23.84 111 ALA A C 1
ATOM 892 O O . ALA A 1 111 ? 55.157 -0.111 5.129 1.00 23.74 111 ALA A O 1
ATOM 894 N N . GLN A 1 112 ? 53.659 0.024 3.453 1.00 22.32 112 GLN A N 1
ATOM 895 C CA . GLN A 1 112 ? 53.335 1.427 3.716 1.00 20.30 112 GLN A CA 1
ATOM 896 C C . GLN A 1 112 ? 52.201 1.579 4.721 1.00 18.27 112 GLN A C 1
ATOM 897 O O . GLN A 1 112 ? 51.081 1.107 4.479 1.00 20.18 112 GLN A O 1
ATOM 903 N N . CYS A 1 113 ? 52.491 2.263 5.830 1.00 16.37 113 CYS A N 1
ATOM 904 C CA . CYS A 1 113 ? 51.535 2.448 6.923 1.00 14.75 113 CYS A CA 1
ATOM 905 C C . CYS A 1 113 ? 51.266 3.921 7.154 1.00 13.95 113 CYS A C 1
ATOM 906 O O . CYS A 1 113 ? 52.161 4.757 6.973 1.00 16.06 113 CYS A O 1
ATOM 909 N N . GLU A 1 114 ? 50.033 4.235 7.551 1.00 12.81 114 GLU A N 1
ATOM 910 C CA . GLU A 1 114 ? 49.643 5.612 7.899 1.00 12.10 114 GLU A CA 1
ATOM 911 C C . GLU A 1 114 ? 49.258 5.554 9.361 1.00 11.41 114 GLU A C 1
ATOM 912 O O . GLU A 1 114 ? 48.389 4.757 9.763 1.00 11.86 114 GLU A O 1
ATOM 918 N N A ILE A 1 115 ? 49.907 6.371 10.179 0.60 11.02 115 ILE A N 1
ATOM 919 N N B ILE A 1 115 ? 49.898 6.420 10.141 0.40 11.67 115 ILE A N 1
ATOM 920 C CA A ILE A 1 115 ? 49.639 6.358 11.604 0.60 11.10 115 ILE A CA 1
ATOM 921 C CA B ILE A 1 115 ? 49.798 6.412 11.586 0.40 12.24 115 ILE A CA 1
ATOM 922 C C A ILE A 1 115 ? 49.269 7.742 12.107 0.60 9.86 115 ILE A C 1
ATOM 923 C C B ILE A 1 115 ? 49.501 7.767 12.199 0.40 11.39 115 ILE A C 1
ATOM 924 O O A ILE A 1 115 ? 49.408 8.762 11.393 0.60 9.50 115 ILE A O 1
ATOM 925 O O B ILE A 1 115 ? 49.823 8.818 11.623 0.40 10.91 115 ILE A O 1
ATOM 934 N N A VAL A 1 116 ? 48.777 7.763 13.339 0.60 9.62 116 VAL A N 1
ATOM 935 N N B VAL A 1 116 ? 48.830 7.732 13.347 0.40 10.86 116 VAL A N 1
ATOM 936 C CA A VAL A 1 116 ? 48.545 9.004 14.075 0.60 10.02 116 VAL A CA 1
ATOM 937 C CA B VAL A 1 116 ? 48.612 8.927 14.144 0.40 10.87 116 VAL A CA 1
ATOM 938 C C A VAL A 1 116 ? 49.243 8.861 15.439 0.60 10.42 116 VAL A C 1
ATOM 939 C C B VAL A 1 116 ? 49.439 8.791 15.385 0.40 10.81 116 VAL A C 1
ATOM 940 O O A VAL A 1 116 ? 49.150 7.805 16.087 0.60 10.61 116 VAL A O 1
ATOM 941 O O B VAL A 1 116 ? 49.584 7.696 15.929 0.40 11.06 116 VAL A O 1
ATOM 948 N N . ALA A 1 117 ? 49.971 9.914 15.835 1.00 11.84 117 ALA A N 1
ATOM 949 C CA . ALA A 1 117 ? 50.707 9.982 17.091 1.00 12.92 117 ALA A CA 1
ATOM 950 C C . ALA A 1 117 ? 50.074 11.084 17.948 1.00 12.09 117 ALA A C 1
ATOM 951 O O . ALA A 1 117 ? 49.742 12.164 17.442 1.00 12.57 117 ALA A O 1
ATOM 953 N N . VAL A 1 118 ? 49.950 10.823 19.239 1.00 12.63 118 VAL A N 1
ATOM 954 C CA . VAL A 1 118 ? 49.374 11.772 20.185 1.00 13.52 118 VAL A CA 1
ATOM 955 C C . VAL A 1 118 ? 50.007 11.527 21.551 1.00 13.20 118 VAL A C 1
ATOM 956 O O . VAL A 1 118 ? 50.394 10.406 21.871 1.00 13.68 118 VAL A O 1
ATOM 960 N N . GLN A 1 119 ? 50.119 12.565 22.366 1.00 13.65 119 GLN A N 1
ATOM 961 C CA . GLN A 1 119 ? 50.644 12.381 23.721 1.00 15.08 119 GLN A CA 1
ATOM 962 C C . GLN A 1 119 ? 49.802 11.391 24.525 1.00 14.22 119 GLN A C 1
ATOM 963 O O . GLN A 1 119 ? 48.577 11.508 24.562 1.00 13.81 119 GLN A O 1
ATOM 969 N N . ARG A 1 120 ? 50.454 10.445 25.200 1.00 14.46 120 ARG A N 1
ATOM 970 C CA . ARG A 1 120 ? 49.731 9.497 26.054 1.00 14.96 120 ARG A CA 1
ATOM 971 C C . ARG A 1 120 ? 48.934 10.237 27.122 1.00 14.05 120 ARG A C 1
ATOM 972 O O . ARG A 1 120 ? 47.806 9.847 27.435 1.00 14.45 120 ARG A O 1
ATOM 980 N N . GLN A 1 121 ? 49.488 11.318 27.675 1.00 14.16 121 GLN A N 1
ATOM 981 C CA . GLN A 1 121 ? 48.759 12.040 28.716 1.00 14.96 121 GLN A CA 1
ATOM 982 C C . GLN A 1 121 ? 47.444 12.635 28.193 1.00 13.80 121 GLN A C 1
ATOM 983 O O . GLN A 1 121 ? 46.445 12.662 28.924 1.00 14.06 121 GLN A O 1
ATOM 989 N N . LYS A 1 122 ? 47.437 13.106 26.945 1.00 12.97 122 LYS A N 1
ATOM 990 C CA . LYS A 1 122 ? 46.204 13.625 26.366 1.00 13.28 122 LYS A CA 1
ATOM 991 C C . LYS A 1 122 ? 45.151 12.529 26.257 1.00 12.46 122 LYS A C 1
ATOM 992 O O . LYS A 1 122 ? 43.988 12.756 26.543 1.00 12.53 122 LYS A O 1
ATOM 1006 N N . ARG A 1 124 ? 44.931 9.857 28.143 1.00 12.50 124 ARG A N 1
ATOM 1007 C CA . ARG A 1 124 ? 44.464 9.576 29.495 1.00 13.50 124 ARG A CA 1
ATOM 1008 C C . ARG A 1 124 ? 43.445 10.610 29.958 1.00 12.95 124 ARG A C 1
ATOM 1009 O O . ARG A 1 124 ? 42.412 10.263 30.529 1.00 13.49 124 ARG A O 1
ATOM 1017 N N . ASP A 1 125 ? 43.738 11.885 29.697 1.00 13.02 125 ASP A N 1
ATOM 1018 C CA . ASP A 1 125 ? 42.844 12.948 30.139 1.00 13.76 125 ASP A CA 1
ATOM 1019 C C . ASP A 1 125 ? 41.522 12.940 29.365 1.00 12.55 125 ASP A C 1
ATOM 1020 O O . ASP A 1 125 ? 40.465 13.121 29.971 1.00 13.80 125 ASP A O 1
ATOM 1025 N N . TRP A 1 126 ? 41.557 12.709 28.045 1.00 12.23 126 TRP A N 1
ATOM 1026 C CA . TRP A 1 126 ? 40.299 12.626 27.295 1.00 12.45 126 TRP A CA 1
ATOM 1027 C C . TRP A 1 126 ? 39.447 11.441 27.783 1.00 11.97 126 TRP A C 1
ATOM 1028 O O . TRP A 1 126 ? 38.227 11.564 27.962 1.00 12.04 126 TRP A O 1
ATOM 1039 N N . LEU A 1 127 ? 40.091 10.291 27.993 1.00 11.89 127 LEU A N 1
ATOM 1040 C CA . LEU A 1 127 ? 39.357 9.105 28.417 1.00 12.40 127 LEU A CA 1
ATOM 1041 C C . LEU A 1 127 ? 38.859 9.228 29.858 1.00 12.10 127 LEU A C 1
ATOM 1042 O O . LEU A 1 127 ? 37.782 8.733 30.179 1.00 13.12 127 LEU A O 1
ATOM 1047 N N . ALA A 1 128 ? 39.609 9.941 30.694 1.00 11.64 128 ALA A N 1
ATOM 1048 C CA . ALA A 1 128 ? 39.146 10.213 32.060 1.00 12.85 128 ALA A CA 1
ATOM 1049 C C . ALA A 1 128 ? 37.916 11.111 32.017 1.00 12.80 128 ALA A C 1
ATOM 1050 O O . ALA A 1 128 ? 36.951 10.893 32.755 1.00 12.44 128 ALA A O 1
ATOM 1052 N N . ARG A 1 129 ? 37.944 12.119 31.140 1.00 12.35 129 ARG A N 1
ATOM 1053 C CA . ARG A 1 129 ? 36.781 12.996 31.010 1.00 13.03 129 ARG A CA 1
ATOM 1054 C C . ARG A 1 129 ? 35.558 12.195 30.553 1.00 12.76 129 ARG A C 1
ATOM 1055 O O . ARG A 1 129 ? 34.449 12.370 31.076 1.00 13.21 129 ARG A O 1
ATOM 1063 N N . CYS A 1 130 ? 35.759 11.310 29.580 1.00 12.69 130 CYS A N 1
ATOM 1064 C CA . CYS A 1 130 ? 34.664 10.441 29.136 1.00 13.39 130 CYS A CA 1
ATOM 1065 C C . CYS A 1 130 ? 34.096 9.629 30.299 1.00 12.92 130 CYS A C 1
ATOM 1066 O O . CYS A 1 130 ? 32.883 9.590 30.498 1.00 13.53 130 CYS A O 1
ATOM 1069 N N A GLU A 1 131 ? 34.968 8.987 31.062 0.70 12.82 131 GLU A N 1
ATOM 1070 N N B GLU A 1 131 ? 34.978 8.992 31.069 0.30 12.91 131 GLU A N 1
ATOM 1071 C CA A GLU A 1 131 ? 34.504 8.180 32.184 0.70 14.42 131 GLU A CA 1
ATOM 1072 C CA B GLU A 1 131 ? 34.558 8.167 32.209 0.30 14.07 131 GLU A CA 1
ATOM 1073 C C A GLU A 1 131 ? 33.745 9.027 33.222 0.70 14.36 131 GLU A C 1
ATOM 1074 C C B GLU A 1 131 ? 33.815 8.982 33.283 0.30 14.06 131 GLU A C 1
ATOM 1075 O O A GLU A 1 131 ? 32.675 8.635 33.703 0.70 14.66 131 GLU A O 1
ATOM 1076 O O B GLU A 1 131 ? 32.843 8.502 33.870 0.30 14.79 131 GLU A O 1
ATOM 1087 N N . SER A 1 132 ? 34.272 10.210 33.532 1.00 13.36 132 SER A N 1
ATOM 1088 C CA . SER A 1 132 ? 33.612 11.091 34.498 1.00 13.72 132 SER A CA 1
ATOM 1089 C C . SER A 1 132 ? 32.205 11.502 34.043 1.00 14.00 132 SER A C 1
ATOM 1090 O O . SER A 1 132 ? 31.331 11.745 34.886 1.00 16.79 132 SER A O 1
ATOM 1093 N N . LEU A 1 133 ? 32.009 11.569 32.726 1.00 13.92 133 LEU A N 1
ATOM 1094 C CA . LEU A 1 133 ? 30.715 11.953 32.137 1.00 15.65 133 LEU A CA 1
ATOM 1095 C C . LEU A 1 133 ? 29.840 10.770 31.782 1.00 16.06 133 LEU A C 1
ATOM 1096 O O . LEU A 1 133 ? 28.769 10.953 31.201 1.00 17.82 133 LEU A O 1
ATOM 1101 N N . SER A 1 134 ? 30.282 9.560 32.137 1.00 15.30 134 SER A N 1
ATOM 1102 C CA . SER A 1 134 ? 29.547 8.326 31.820 1.00 17.43 134 SER A CA 1
ATOM 1103 C C . SER A 1 134 ? 29.415 8.082 30.314 1.00 16.68 134 SER A C 1
ATOM 1104 O O . SER A 1 134 ? 28.495 7.399 29.864 1.00 19.25 134 SER A O 1
ATOM 1107 N N . LEU A 1 135 ? 30.338 8.645 29.544 1.00 14.96 135 LEU A N 1
ATOM 1108 C CA . LEU A 1 135 ? 30.352 8.399 28.110 1.00 16.15 135 LEU A CA 1
ATOM 1109 C C . LEU A 1 135 ? 31.065 7.108 27.882 1.00 17.59 135 LEU A C 1
ATOM 1110 O O . LEU A 1 135 ? 32.139 6.873 28.450 1.00 21.01 135 LEU A O 1
ATOM 1115 N N . GLN A 1 136 ? 30.466 6.271 27.037 1.00 16.83 136 GLN A N 1
ATOM 1116 C CA . GLN A 1 136 ? 31.025 4.965 26.697 1.00 18.36 136 GLN A CA 1
ATOM 1117 C C . GLN A 1 136 ? 31.507 5.053 25.243 1.00 16.85 136 GLN A C 1
ATOM 1118 O O . GLN A 1 136 ? 30.703 4.902 24.319 1.00 17.17 136 GLN A O 1
ATOM 1124 N N . PRO A 1 137 ? 32.820 5.324 25.034 1.00 16.36 137 PRO A N 1
ATOM 1125 C CA . PRO A 1 137 ? 33.267 5.567 23.658 1.00 14.85 137 PRO A CA 1
ATOM 1126 C C . PRO A 1 137 ? 33.402 4.344 22.793 1.00 14.39 137 PRO A C 1
ATOM 1127 O O . PRO A 1 137 ? 34.052 3.370 23.187 1.00 20.36 137 PRO A O 1
ATOM 1131 N N A LEU A 1 138 ? 32.778 4.442 21.618 0.50 12.46 138 LEU A N 1
ATOM 1132 N N B LEU A 1 138 ? 32.804 4.348 21.615 0.50 12.88 138 LEU A N 1
ATOM 1133 C CA A LEU A 1 138 ? 32.779 3.419 20.583 0.50 13.54 138 LEU A CA 1
ATOM 1134 C CA B LEU A 1 138 ? 33.035 3.226 20.703 0.50 14.14 138 LEU A CA 1
ATOM 1135 C C A LEU A 1 138 ? 33.964 3.595 19.616 0.50 12.38 138 LEU A C 1
ATOM 1136 C C B LEU A 1 138 ? 34.225 3.514 19.805 0.50 12.34 138 LEU A C 1
ATOM 1137 O O A LEU A 1 138 ? 34.320 2.666 18.888 0.50 12.59 138 LEU A O 1
ATOM 1138 O O B LEU A 1 138 ? 34.848 2.590 19.286 0.50 12.88 138 LEU A O 1
ATOM 1147 N N . ALA A 1 139 ? 34.557 4.792 19.637 1.00 11.30 139 ALA A N 1
ATOM 1148 C CA . ALA A 1 139 ? 35.694 5.186 18.811 1.00 11.64 139 ALA A CA 1
ATOM 1149 C C . ALA A 1 139 ? 36.147 6.564 19.275 1.00 11.01 139 ALA A C 1
ATOM 1150 O O . ALA A 1 139 ? 35.344 7.324 19.855 1.00 11.13 139 ALA A O 1
ATOM 1152 N N A LEU A 1 140 ? 37.413 6.871 19.023 0.50 10.42 140 LEU A N 1
ATOM 1153 N N B LEU A 1 140 ? 37.432 6.857 19.060 0.50 11.93 140 LEU A N 1
ATOM 1154 C CA A LEU A 1 140 ? 37.978 8.176 19.377 0.50 10.92 140 LEU A CA 1
ATOM 1155 C CA B LEU A 1 140 ? 38.039 8.165 19.398 0.50 10.62 140 LEU A CA 1
ATOM 1156 C C A LEU A 1 140 ? 38.764 8.630 18.159 0.50 10.42 140 LEU A C 1
ATOM 1157 C C B LEU A 1 140 ? 38.737 8.592 18.123 0.50 10.19 140 LEU A C 1
ATOM 1158 O O A LEU A 1 140 ? 39.843 8.112 17.858 0.50 11.26 140 LEU A O 1
ATOM 1159 O O B LEU A 1 140 ? 39.747 8.001 17.737 0.50 10.71 140 LEU A O 1
ATOM 1168 N N . THR A 1 141 ? 38.206 9.617 17.464 1.00 10.13 141 THR A N 1
ATOM 1169 C CA . THR A 1 141 ? 38.687 10.000 16.131 1.00 10.34 141 THR A CA 1
ATOM 1170 C C . THR A 1 141 ? 39.167 11.433 16.058 1.00 10.13 141 THR A C 1
ATOM 1171 O O . THR A 1 141 ? 38.491 12.332 16.552 1.00 10.16 141 THR A O 1
ATOM 1175 N N . PRO A 1 142 ? 40.330 11.676 15.426 1.00 10.33 142 PRO A N 1
ATOM 1176 C CA . PRO A 1 142 ? 40.720 13.069 15.175 1.00 10.64 142 PRO A CA 1
ATOM 1177 C C . PRO A 1 142 ? 39.609 13.766 14.386 1.00 11.27 142 PRO A C 1
ATOM 1178 O O . PRO A 1 142 ? 39.143 13.247 13.374 1.00 11.39 142 PRO A O 1
ATOM 1182 N N . ASP A 1 143 ? 39.208 14.954 14.846 1.00 10.82 143 ASP A N 1
ATOM 1183 C CA . ASP A 1 143 ? 38.054 15.647 14.269 1.00 11.43 143 ASP A CA 1
ATOM 1184 C C . ASP A 1 143 ? 38.107 15.851 12.758 1.00 10.81 143 ASP A C 1
ATOM 1185 O O . ASP A 1 143 ? 37.112 15.627 12.064 1.00 11.98 143 ASP A O 1
ATOM 1190 N N . VAL A 1 144 ? 39.281 16.208 12.259 1.00 10.48 144 VAL A N 1
ATOM 1191 C CA . VAL A 1 144 ? 39.450 16.458 10.844 1.00 11.12 144 VAL A CA 1
ATOM 1192 C C . VAL A 1 144 ? 39.125 15.223 9.997 1.00 11.21 144 VAL A C 1
ATOM 1193 O O . VAL A 1 144 ? 38.732 15.356 8.842 1.00 11.99 144 V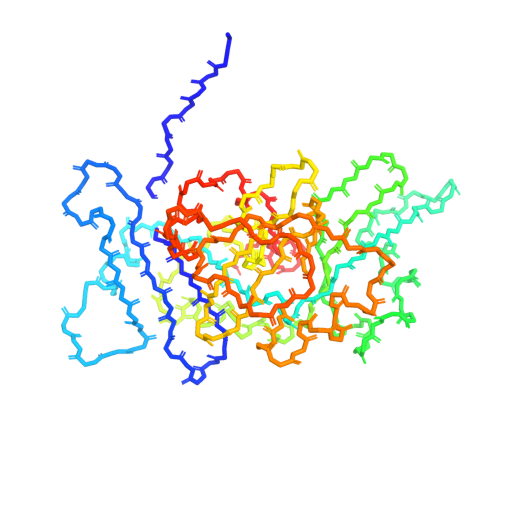AL A O 1
ATOM 1197 N N . LEU A 1 145 ? 39.273 14.023 10.583 1.00 10.64 145 LEU A N 1
ATOM 1198 C CA . LEU A 1 145 ? 39.018 12.776 9.846 1.00 11.40 145 LEU A CA 1
ATOM 1199 C C . LEU A 1 145 ? 37.531 12.429 9.747 1.00 11.57 145 LEU A C 1
ATOM 1200 O O . LEU A 1 145 ? 37.170 11.458 9.080 1.00 13.60 145 LEU A O 1
ATOM 1205 N N . ALA A 1 146 ? 36.681 13.209 10.418 1.00 11.49 146 ALA A N 1
ATOM 1206 C CA . ALA A 1 146 ? 35.242 13.071 10.276 1.00 12.68 146 ALA A CA 1
ATOM 1207 C C . ALA A 1 146 ? 34.702 13.877 9.090 1.00 12.93 146 ALA A C 1
ATOM 1208 O O . ALA A 1 146 ? 33.543 13.701 8.711 1.00 14.79 146 ALA A O 1
ATOM 1210 N N A LEU A 1 147 ? 35.522 14.777 8.530 0.50 12.10 147 LEU A N 1
ATOM 1211 N N B LEU A 1 147 ? 35.531 14.755 8.518 0.50 12.11 147 LEU A N 1
ATOM 1212 C CA A LEU A 1 147 ? 35.121 15.549 7.362 0.50 12.71 147 LEU A CA 1
ATOM 1213 C CA B LEU A 1 147 ? 35.132 15.538 7.364 0.50 12.67 147 LEU A CA 1
ATOM 1214 C C A LEU A 1 147 ? 35.005 14.667 6.132 0.50 12.79 147 LEU A C 1
ATOM 1215 C C B LEU A 1 147 ? 35.021 14.669 6.122 0.50 12.77 147 LEU A C 1
ATOM 1216 O O A LEU A 1 147 ? 35.618 13.600 6.072 0.50 13.17 147 LEU A O 1
ATOM 1217 O O B LEU A 1 147 ? 35.648 13.612 6.047 0.50 13.11 147 LEU A O 1
ATOM 1226 N N . PRO A 1 148 ? 34.222 15.105 5.140 1.00 13.24 148 PRO A N 1
ATOM 1227 C CA . PRO A 1 148 ? 34.133 14.328 3.917 1.00 13.42 148 PRO A CA 1
ATOM 1228 C C . PRO A 1 148 ? 35.478 14.196 3.211 1.00 12.65 148 PRO A C 1
ATOM 1229 O O . PRO A 1 148 ? 36.318 15.090 3.292 1.00 13.98 148 PRO A O 1
ATOM 1233 N N . TRP A 1 149 ? 35.681 13.079 2.531 1.00 13.05 149 TRP A N 1
ATOM 1234 C CA . TRP A 1 149 ? 36.858 12.907 1.698 1.00 12.67 149 TRP A CA 1
ATOM 1235 C C . TRP A 1 149 ? 36.330 12.605 0.318 1.00 13.42 149 TRP A C 1
ATOM 1236 O O . TRP A 1 149 ? 35.917 11.475 0.013 1.00 14.95 149 TRP A O 1
ATOM 1247 N N A GLN A 1 150 ? 36.353 13.633 -0.529 0.70 13.10 150 GLN A N 1
ATOM 1248 N N B GLN A 1 150 ? 36.323 13.648 -0.508 0.30 13.61 150 GLN A N 1
ATOM 1249 C CA A GLN A 1 150 ? 35.813 13.578 -1.884 0.70 15.20 150 GLN A CA 1
ATOM 1250 C CA B GLN A 1 150 ? 35.837 13.594 -1.875 0.30 14.89 150 GLN A CA 1
ATOM 1251 C C A GLN A 1 150 ? 36.877 14.122 -2.839 0.70 14.46 150 GLN A C 1
ATOM 1252 C C B GLN A 1 150 ? 36.916 14.166 -2.770 0.30 14.69 150 GLN A C 1
ATOM 1253 O O A GLN A 1 150 ? 36.700 15.178 -3.453 0.70 14.91 150 GLN A O 1
ATOM 1254 O O B GLN A 1 150 ? 36.783 15.283 -3.274 0.30 15.17 150 GLN A O 1
ATOM 1265 N N . PRO A 1 151 ? 38.006 13.407 -2.961 1.00 13.91 151 PRO A N 1
ATOM 1266 C CA . PRO A 1 151 ? 39.131 13.872 -3.763 1.00 14.78 151 PRO A CA 1
ATOM 1267 C C . PRO A 1 151 ? 38.746 14.096 -5.225 1.00 15.23 151 PRO A C 1
ATOM 1268 O O . PRO A 1 151 ? 37.814 13.457 -5.718 1.00 16.01 151 PRO A O 1
ATOM 1272 N N . PRO A 1 152 ? 39.484 14.927 -5.949 1.00 15.96 152 PRO A N 1
ATOM 1273 C CA . PRO A 1 152 ? 40.725 15.566 -5.511 1.00 16.33 152 PRO A CA 1
ATOM 1274 C C . PRO A 1 152 ? 40.555 16.816 -4.646 1.00 16.06 152 PRO A C 1
ATOM 1275 O O . PRO A 1 152 ? 41.557 17.352 -4.146 1.00 17.80 152 PRO A O 1
ATOM 1279 N N . ALA A 1 153 ? 39.324 17.291 -4.471 1.00 15.97 153 ALA A N 1
ATOM 1280 C CA . ALA A 1 153 ? 39.112 18.432 -3.583 1.00 16.80 153 ALA A CA 1
ATOM 1281 C C . ALA A 1 153 ? 39.379 18.068 -2.138 1.00 15.44 153 ALA A C 1
ATOM 1282 O O . ALA A 1 153 ? 39.237 16.924 -1.726 1.00 16.94 153 ALA A O 1
ATOM 1284 N N . TRP A 1 154 ? 39.766 19.072 -1.372 1.00 15.56 154 TRP A N 1
ATOM 1285 C CA . TRP A 1 154 ? 39.895 18.974 0.072 1.00 15.00 154 TRP A CA 1
ATOM 1286 C C . TRP A 1 154 ? 38.571 19.415 0.674 1.00 13.98 154 TRP A C 1
ATOM 1287 O O . TRP A 1 154 ? 37.699 19.944 -0.036 1.00 15.94 154 TRP A O 1
ATOM 1298 N N A SER A 1 155 ? 38.423 19.180 1.979 0.50 13.30 155 SER A N 1
ATOM 1299 N N B SER A 1 155 ? 38.379 19.184 1.972 0.50 13.78 155 SER A N 1
ATOM 1300 C CA A SER A 1 155 ? 37.230 19.573 2.722 0.50 13.40 155 SER A CA 1
ATOM 1301 C CA B SER A 1 155 ? 37.173 19.680 2.639 0.50 14.22 155 SER A CA 1
ATOM 1302 C C A SER A 1 155 ? 37.632 20.498 3.865 0.50 13.56 155 SER A C 1
ATOM 1303 C C B SER A 1 155 ? 37.564 20.429 3.906 0.50 13.85 155 SER A C 1
ATOM 1304 O O A SER A 1 155 ? 38.762 20.416 4.356 0.50 12.95 155 SER A O 1
ATOM 1305 O O B SER A 1 155 ? 38.586 20.136 4.534 0.50 13.80 155 SER A O 1
ATOM 1310 N N . ALA A 1 156 ? 36.719 21.374 4.289 1.00 13.46 156 ALA A N 1
ATOM 1311 C CA . ALA A 1 156 ? 37.015 22.272 5.404 1.00 13.25 156 ALA A CA 1
ATOM 1312 C C . ALA A 1 156 ? 35.769 22.683 6.158 1.00 13.08 156 ALA A C 1
ATOM 1313 O O . ALA A 1 156 ? 34.688 22.788 5.586 1.00 14.62 156 ALA A O 1
ATOM 1315 N N . VAL A 1 157 ? 35.940 22.943 7.451 1.00 13.31 157 VAL A N 1
ATOM 1316 C CA . VAL A 1 157 ? 34.867 23.481 8.274 1.00 14.29 157 VAL A CA 1
ATOM 1317 C C . VAL A 1 157 ? 35.502 24.205 9.454 1.00 14.29 157 VAL A C 1
ATOM 1318 O O . VAL A 1 157 ? 36.634 23.882 9.846 1.00 13.81 157 VAL A O 1
ATOM 1322 N N . GLN A 1 158 ? 34.787 25.183 10.013 1.00 16.21 158 GLN A N 1
ATOM 1323 C CA . GLN A 1 158 ? 35.235 25.851 11.227 1.00 19.15 158 GLN A CA 1
ATOM 1324 C C . GLN A 1 158 ? 34.605 25.267 12.476 1.00 18.32 158 GLN A C 1
ATOM 1325 O O . GLN A 1 158 ? 33.417 24.920 12.479 1.00 20.66 158 GLN A O 1
ATOM 1331 N N . VAL A 1 159 ? 35.397 25.170 13.536 1.00 18.86 159 VAL A N 1
ATOM 1332 C CA . VAL A 1 159 ? 34.886 24.811 14.858 1.00 20.87 159 VAL A CA 1
ATOM 1333 C C . VAL A 1 159 ? 35.553 25.819 15.803 1.00 22.88 159 VAL A C 1
ATOM 1334 O O . VAL A 1 159 ? 36.774 25.899 15.864 1.00 21.52 159 VAL A O 1
ATOM 1338 N N . ASP A 1 160 ? 34.740 26.630 16.475 1.00 28.03 160 ASP A N 1
ATOM 1339 C CA . ASP A 1 160 ? 35.249 27.674 17.381 1.00 29.34 160 ASP A CA 1
ATOM 1340 C C . ASP A 1 160 ? 36.346 28.507 16.722 1.00 29.41 160 ASP A C 1
ATOM 1341 O O . ASP A 1 160 ? 37.458 28.609 17.250 1.00 31.91 160 ASP A O 1
ATOM 1346 N N . GLU A 1 161 ? 36.042 29.057 15.548 1.00 30.10 161 GLU A N 1
ATOM 1347 C CA . GLU A 1 161 ? 36.986 29.896 14.767 1.00 36.79 161 GLU A CA 1
ATOM 1348 C C . GLU A 1 161 ? 38.157 29.135 14.104 1.00 34.80 161 GLU A C 1
ATOM 1349 O O . GLU A 1 161 ? 38.708 29.609 13.103 1.00 41.97 161 GLU A O 1
ATOM 1355 N N . GLN A 1 162 ? 38.538 27.982 14.655 1.00 26.43 162 GLN A N 1
ATOM 1356 C CA . GLN A 1 162 ? 39.615 27.170 14.091 1.00 24.22 162 GLN A CA 1
ATOM 1357 C C . GLN A 1 162 ? 39.140 26.410 12.854 1.00 20.07 162 GLN A C 1
ATOM 1358 O O . GLN A 1 162 ? 38.046 25.824 12.849 1.00 22.86 162 GLN A O 1
ATOM 1364 N N . TRP A 1 163 ? 39.963 26.441 11.807 1.00 15.36 163 TRP A N 1
ATOM 1365 C CA . TRP A 1 163 ? 39.668 25.723 10.580 1.00 14.42 163 TRP A CA 1
ATOM 1366 C C . TRP A 1 163 ? 40.237 24.308 10.631 1.00 13.86 163 TRP A C 1
ATOM 1367 O O . TRP A 1 163 ? 41.390 24.114 11.011 1.00 16.16 163 TRP A O 1
ATOM 1378 N N . LEU A 1 164 ? 39.408 23.347 10.264 1.00 12.26 164 LEU A N 1
ATOM 1379 C CA . LEU A 1 164 ? 39.818 21.963 10.057 1.00 12.41 164 LEU A CA 1
ATOM 1380 C C . LEU A 1 164 ? 39.826 21.767 8.556 1.00 12.78 164 LEU A C 1
ATOM 1381 O O . LEU A 1 164 ? 38.829 22.044 7.892 1.00 13.72 164 LEU A O 1
ATOM 1386 N N . ILE A 1 165 ? 40.943 21.286 8.029 1.00 13.06 165 ILE A N 1
ATOM 1387 C CA . ILE A 1 165 ? 41.094 21.075 6.597 1.00 13.67 165 ILE A CA 1
ATOM 1388 C C . ILE A 1 165 ? 41.575 19.657 6.345 1.00 13.34 165 ILE A C 1
ATOM 1389 O O . ILE A 1 165 ? 42.678 19.303 6.732 1.00 14.33 165 ILE A O 1
ATOM 1394 N N A ARG A 1 166 ? 40.725 18.869 5.685 0.70 12.73 166 ARG A N 1
ATOM 1395 N N B ARG A 1 166 ? 40.726 18.839 5.732 0.30 12.08 166 ARG A N 1
ATOM 1396 C CA A ARG A 1 166 ? 41.019 17.468 5.346 0.70 12.48 166 ARG A CA 1
ATOM 1397 C CA B ARG A 1 166 ? 41.124 17.478 5.410 0.30 11.32 166 ARG A CA 1
ATOM 1398 C C A ARG A 1 166 ? 41.666 17.485 3.965 0.70 12.40 166 ARG A C 1
ATOM 1399 C C B ARG A 1 166 ? 41.680 17.501 4.001 0.30 12.23 166 ARG A C 1
ATOM 1400 O O A ARG A 1 166 ? 40.979 17.690 2.970 0.70 13.39 166 ARG A O 1
ATOM 1401 O O B ARG A 1 166 ? 40.952 17.718 3.035 0.30 12.72 166 ARG A O 1
ATOM 1416 N N . HIS A 1 167 ? 42.984 17.270 3.915 1.00 12.78 167 HIS A N 1
ATOM 1417 C CA . HIS A 1 167 ? 43.745 17.361 2.658 1.00 14.12 167 HIS A CA 1
ATOM 1418 C C . HIS A 1 167 ? 44.330 16.035 2.170 1.00 14.10 167 HIS A C 1
ATOM 1419 O O . HIS A 1 167 ? 44.983 15.997 1.119 1.00 15.22 167 HIS A O 1
ATOM 1426 N N A GLN A 1 168 ? 44.106 14.956 2.917 0.50 13.14 168 GLN A N 1
ATOM 1427 N N B GLN A 1 168 ? 44.083 14.968 2.940 0.50 13.25 168 GLN A N 1
ATOM 1428 C CA A GLN A 1 168 ? 44.579 13.650 2.491 0.50 14.19 168 GLN A CA 1
ATOM 1429 C CA B GLN A 1 168 ? 44.623 13.644 2.663 0.50 14.51 168 GLN A CA 1
ATOM 1430 C C A GLN A 1 168 ? 43.665 12.629 3.150 0.50 13.06 168 GLN A C 1
ATOM 1431 C C B GLN A 1 168 ? 43.628 12.623 3.175 0.50 13.22 168 GLN A C 1
ATOM 1432 O O A GLN A 1 168 ? 42.926 12.965 4.069 0.50 12.03 168 GLN A O 1
ATOM 1433 O O B GLN A 1 168 ? 42.798 12.948 4.017 0.50 12.30 168 GLN A O 1
ATOM 1444 N N . PRO A 1 169 ? 43.715 11.369 2.690 1.00 13.62 169 PRO A N 1
ATOM 1445 C CA . PRO A 1 169 ? 42.793 10.384 3.254 1.00 13.23 169 PRO A CA 1
ATOM 1446 C C . PRO A 1 169 ? 43.042 10.048 4.721 1.00 12.14 169 PRO A C 1
ATOM 1447 O O . PRO A 1 169 ? 42.097 9.702 5.421 1.00 13.35 169 PRO A O 1
ATOM 1451 N N . TRP A 1 170 ? 44.299 10.169 5.174 1.00 11.72 170 TRP A N 1
ATOM 1452 C CA . TRP A 1 170 ? 44.677 9.710 6.517 1.00 11.67 170 TRP A CA 1
ATOM 1453 C C . TRP A 1 170 ? 45.282 10.804 7.382 1.00 11.56 170 TRP A C 1
ATOM 1454 O O . TRP A 1 170 ? 46.017 10.537 8.312 1.00 12.53 170 TRP A O 1
ATOM 1465 N N . GLY A 1 171 ? 44.910 12.051 7.103 1.00 11.60 171 GLY A N 1
ATOM 1466 C CA . GLY A 1 171 ? 45.413 13.176 7.872 1.00 11.92 171 GLY A CA 1
ATOM 1467 C C . GLY A 1 171 ? 44.690 14.451 7.524 1.00 11.55 171 GLY A C 1
ATOM 1468 O O . GLY A 1 171 ? 43.888 14.502 6.599 1.00 12.67 171 GLY A O 1
ATOM 1469 N N . GLY A 1 172 ? 44.978 15.482 8.290 1.00 12.09 172 GLY A N 1
ATOM 1470 C CA . GLY A 1 172 ? 44.387 16.790 8.067 1.00 12.51 172 GLY A CA 1
ATOM 1471 C C . GLY A 1 172 ? 45.138 17.818 8.865 1.00 14.62 172 GLY A C 1
ATOM 1472 O O . GLY A 1 172 ? 46.067 17.510 9.603 1.00 18.29 172 GLY A O 1
ATOM 1481 N N . ALA A 1 174 ? 44.847 21.687 11.145 1.00 17.00 174 ALA A N 1
ATOM 1482 C CA . ALA A 1 174 ? 44.031 22.574 11.957 1.00 17.14 174 ALA A CA 1
ATOM 1483 C C . ALA A 1 174 ? 44.745 23.901 11.907 1.00 18.90 174 ALA A C 1
ATOM 1484 O O . ALA A 1 174 ? 45.971 23.966 12.060 1.00 23.58 174 ALA A O 1
ATOM 1486 N N . ALA A 1 175 ? 43.999 24.970 11.686 1.00 17.44 175 ALA A N 1
ATOM 1487 C CA . ALA A 1 175 ? 44.622 26.261 11.551 1.00 19.13 175 ALA A CA 1
ATOM 1488 C C . ALA A 1 175 ? 43.760 27.393 12.042 1.00 19.06 175 ALA A C 1
ATOM 1489 O O . ALA A 1 175 ? 42.541 27.362 11.911 1.00 20.30 175 ALA A O 1
ATOM 1491 N N A GLU A 1 176 ? 44.405 28.402 12.621 0.70 20.06 176 GLU A N 1
ATOM 1492 N N B GLU A 1 176 ? 44.400 28.413 12.611 0.30 20.74 176 GLU A N 1
ATOM 1493 C CA A GLU A 1 176 ? 43.717 29.642 12.986 0.70 21.97 176 GLU A CA 1
ATOM 1494 C CA B GLU A 1 176 ? 43.687 29.628 12.980 0.30 22.86 176 GLU A CA 1
ATOM 1495 C C A GLU A 1 176 ? 43.500 30.403 11.680 0.70 23.23 176 GLU A C 1
ATOM 1496 C C B GLU A 1 176 ? 43.494 30.394 11.683 0.30 24.09 176 GLU A C 1
ATOM 1497 O O A GLU A 1 176 ? 44.271 30.249 10.726 0.70 24.12 176 GLU A O 1
ATOM 1498 O O B GLU A 1 176 ? 44.279 30.235 10.745 0.30 24.73 176 GLU A O 1
ATOM 1509 N N . ASN A 1 177 ? 42.446 31.207 11.617 1.00 25.86 177 ASN A N 1
ATOM 1510 C CA . ASN A 1 177 ? 42.140 31.974 10.399 1.00 31.10 177 ASN A CA 1
ATOM 1511 C C . ASN A 1 177 ? 43.371 32.720 9.792 1.00 32.91 177 ASN A C 1
ATOM 1512 O O . ASN A 1 177 ? 43.575 32.704 8.578 1.00 36.22 177 ASN A O 1
ATOM 1517 N N . VAL A 1 178 ? 44.224 33.289 10.644 1.00 33.48 178 VAL A N 1
ATOM 1518 C CA . VAL A 1 178 ? 45.419 34.034 10.155 1.00 35.42 178 VAL A CA 1
ATOM 1519 C C . VAL A 1 178 ? 46.570 33.181 9.558 1.00 32.71 178 VAL A C 1
ATOM 1520 O O . VAL A 1 178 ? 47.440 33.730 8.866 1.00 34.85 178 VAL A O 1
ATOM 1524 N N . TRP A 1 179 ? 46.573 31.869 9.789 1.00 30.00 179 TRP A N 1
ATOM 1525 C CA . TRP A 1 179 ? 47.646 30.998 9.272 1.00 26.90 179 TRP A CA 1
ATOM 1526 C C . TRP A 1 179 ? 47.420 30.471 7.888 1.00 28.72 179 TRP A C 1
ATOM 1527 O O . TRP A 1 179 ? 48.356 29.940 7.285 1.00 29.39 179 TRP A O 1
ATOM 1538 N N . LEU A 1 180 ? 46.185 30.570 7.391 1.00 29.74 180 LEU A N 1
ATOM 1539 C CA . LEU A 1 180 ? 45.827 29.961 6.119 1.00 28.68 180 LEU A CA 1
ATOM 1540 C C . LEU A 1 180 ? 46.653 30.413 4.953 1.00 30.51 180 LEU A C 1
ATOM 1541 O O . LEU A 1 180 ? 46.995 29.598 4.101 1.00 32.62 180 LEU A O 1
ATOM 1546 N N . THR A 1 181 ? 46.984 31.702 4.902 1.00 30.59 181 THR A N 1
ATOM 1547 C CA . THR A 1 181 ? 47.806 32.188 3.810 1.00 36.20 181 THR A CA 1
ATOM 1548 C C . THR A 1 181 ? 49.172 31.521 3.860 1.00 39.15 181 THR A C 1
ATOM 1549 O O . THR A 1 181 ? 49.680 31.063 2.833 1.00 39.76 181 THR A O 1
ATOM 1553 N N . GLU A 1 182 ? 49.739 31.456 5.062 1.00 39.49 182 GLU A N 1
ATOM 1554 C CA . GLU A 1 182 ? 51.038 30.838 5.283 1.00 43.55 182 GLU A CA 1
ATOM 1555 C C . GLU A 1 182 ? 50.961 29.333 5.100 1.00 44.66 182 GLU A C 1
ATOM 1556 O O . GLU A 1 182 ? 51.774 28.770 4.390 1.00 49.63 182 GLU A O 1
ATOM 1562 N N . LEU A 1 183 ? 49.974 28.691 5.725 1.00 45.09 183 LEU A N 1
ATOM 1563 C CA . LEU A 1 183 ? 49.805 27.238 5.613 1.00 44.62 183 LEU A CA 1
ATOM 1564 C C . LEU A 1 183 ? 49.439 26.781 4.232 1.00 42.01 183 LEU A C 1
ATOM 1565 O O . LEU A 1 183 ? 49.966 25.784 3.751 1.00 48.99 183 LEU A O 1
ATOM 1570 N N . LEU A 1 184 ? 48.500 27.479 3.605 1.00 39.33 184 LEU A N 1
ATOM 1571 C CA . LEU A 1 184 ? 48.083 27.104 2.270 1.00 40.77 184 LEU A CA 1
ATOM 1572 C C . LEU A 1 184 ? 49.114 27.542 1.258 1.00 47.65 184 LEU A C 1
ATOM 1573 O O . LEU A 1 184 ? 49.125 27.018 0.146 1.00 53.03 184 LEU A O 1
ATOM 1578 N N . GLN A 1 185 ? 49.987 28.487 1.624 1.00 52.20 185 GLN A N 1
ATOM 1579 C CA . GLN A 1 185 ? 51.128 28.753 0.748 1.00 54.31 185 GLN A CA 1
ATOM 1580 C C . GLN A 1 185 ? 52.518 28.465 1.336 1.00 59.47 185 GLN A C 1
ATOM 1581 O O . GLN A 1 185 ? 53.534 29.015 0.915 1.00 62.03 185 GLN A O 1
ATOM 1587 N N . SER A 1 186 ? 52.503 27.571 2.321 1.00 62.57 186 SER A N 1
ATOM 1588 C CA . SER A 1 186 ? 53.695 26.900 2.813 1.00 62.88 186 SER A CA 1
ATOM 1589 C C . SER A 1 186 ? 53.616 25.538 2.112 1.00 64.45 186 SER A C 1
ATOM 1590 O O . SER A 1 186 ? 54.615 24.832 1.981 1.00 63.88 186 SER A O 1
ATOM 1593 N N . GLU A 1 187 ? 52.399 25.185 1.673 1.00 64.49 187 GLU A N 1
ATOM 1594 C CA . GLU A 1 187 ? 52.160 23.976 0.882 1.00 63.62 187 GLU A CA 1
ATOM 1595 C C . GLU A 1 187 ? 52.767 24.149 -0.510 1.00 67.40 187 GLU A C 1
ATOM 1596 O O . GLU A 1 187 ? 53.043 25.271 -0.949 1.00 66.67 187 GLU A O 1
ATOM 1602 N N . ALA A 1 188 ? 52.961 23.026 -1.195 1.00 69.26 188 ALA A N 1
ATOM 1603 C CA . ALA A 1 188 ? 53.555 23.006 -2.533 1.00 70.41 188 ALA A CA 1
ATOM 1604 C C . ALA A 1 188 ? 52.726 23.790 -3.548 1.00 70.13 188 ALA A C 1
ATOM 1605 O O . ALA A 1 188 ? 53.215 24.750 -4.144 1.00 69.77 188 ALA A O 1
ATOM 1607 N N . GLU A 1 189 ? 51.468 23.390 -3.719 1.00 71.56 189 GLU A N 1
ATOM 1608 C CA . GLU A 1 189 ? 50.574 24.018 -4.701 1.00 72.41 189 GLU A CA 1
ATOM 1609 C C . GLU A 1 189 ? 49.225 24.436 -4.118 1.00 69.54 189 GLU A C 1
ATOM 1610 O O . GLU A 1 189 ? 48.875 24.073 -2.988 1.00 67.40 189 GLU A O 1
ATOM 1616 N N . GLU A 1 190 ? 48.486 25.218 -4.906 1.00 63.08 190 GLU A N 1
ATOM 1617 C CA . GLU A 1 190 ? 47.144 25.672 -4.529 1.00 55.98 190 GLU A CA 1
ATOM 1618 C C . GLU A 1 190 ? 46.160 24.536 -4.785 1.00 48.07 190 GLU A C 1
ATOM 1619 O O . GLU A 1 190 ? 46.403 23.671 -5.634 1.00 54.39 190 GLU A O 1
ATOM 1625 N N . HIS A 1 191 ? 45.049 24.551 -4.060 1.00 37.48 191 HIS A N 1
ATOM 1626 C CA . HIS A 1 191 ? 44.055 23.482 -4.150 1.00 33.78 191 HIS A CA 1
ATOM 1627 C C . HIS A 1 191 ? 42.617 23.976 -4.154 1.00 28.77 191 HIS A C 1
ATOM 1628 O O . HIS A 1 191 ? 42.346 25.175 -3.982 1.00 28.55 191 HIS A O 1
ATOM 1635 N N . VAL A 1 192 ? 41.707 23.030 -4.397 1.00 25.42 192 VAL A N 1
ATOM 1636 C CA . VAL A 1 192 ? 40.270 23.269 -4.362 1.00 23.40 192 VAL A CA 1
ATOM 1637 C C . VAL A 1 192 ? 39.766 22.762 -3.025 1.00 19.49 192 VAL A C 1
ATOM 1638 O O . VAL A 1 192 ? 40.076 21.633 -2.629 1.00 19.77 192 VAL A O 1
ATOM 1642 N N . ILE A 1 193 ? 38.985 23.587 -2.333 1.00 19.04 193 ILE A N 1
ATOM 1643 C CA . ILE A 1 193 ? 38.531 23.279 -0.981 1.00 17.99 193 ILE A CA 1
ATOM 1644 C C . ILE A 1 193 ? 37.021 23.460 -0.872 1.00 18.22 193 ILE A C 1
ATOM 1645 O O . ILE A 1 193 ? 36.499 24.557 -1.077 1.00 19.72 193 ILE A O 1
ATOM 1650 N N . ASP A 1 194 ? 36.328 22.368 -0.559 1.00 17.02 194 ASP A N 1
ATOM 1651 C CA . ASP A 1 194 ? 34.881 22.390 -0.307 1.00 17.47 194 ASP A CA 1
ATOM 1652 C C . ASP A 1 194 ? 34.685 22.847 1.127 1.00 16.16 194 ASP A C 1
ATOM 1653 O O . ASP A 1 194 ? 35.072 22.142 2.066 1.00 16.98 194 ASP A O 1
ATOM 1658 N N . SER A 1 195 ? 34.079 24.023 1.294 1.00 15.88 195 SER A N 1
ATOM 1659 C CA . SER A 1 195 ? 33.975 24.658 2.604 1.00 17.15 195 SER A CA 1
ATOM 1660 C C . SER A 1 195 ? 32.561 24.626 3.171 1.00 16.76 195 SER A C 1
ATOM 1661 O O . SER A 1 195 ? 31.632 25.225 2.619 1.00 18.69 195 SER A O 1
ATOM 1664 N N . TYR A 1 196 ? 32.429 23.946 4.306 1.00 16.43 196 TYR A N 1
ATOM 1665 C CA . TYR A 1 196 ? 31.158 23.784 4.984 1.00 17.79 196 TYR A CA 1
ATOM 1666 C C . TYR A 1 196 ? 30.861 24.903 5.998 1.00 18.40 196 TYR A C 1
ATOM 1667 O O . TYR A 1 196 ? 29.875 24.846 6.717 1.00 20.55 196 TYR A O 1
ATOM 1676 N N . SER A 1 197 ? 31.735 25.910 6.020 1.00 18.96 197 SER A N 1
ATOM 1677 C CA . SER A 1 197 ? 31.538 27.167 6.754 1.00 20.15 197 SER A CA 1
ATOM 1678 C C . SER A 1 197 ? 31.799 28.263 5.725 1.00 20.69 197 SER A C 1
ATOM 1679 O O . SER A 1 197 ? 32.384 27.986 4.690 1.00 19.90 197 SER A O 1
ATOM 1682 N N . PRO A 1 198 ? 31.382 29.518 5.995 1.00 22.53 198 PRO A N 1
ATOM 1683 C CA . PRO A 1 198 ? 31.667 30.591 5.032 1.00 23.30 198 PRO A CA 1
ATOM 1684 C C . PRO A 1 198 ? 33.164 30.681 4.751 1.00 23.31 198 PRO A C 1
ATOM 1685 O O . PRO A 1 198 ? 33.948 30.721 5.705 1.00 24.68 198 PRO A O 1
ATOM 1689 N N . PRO A 1 199 ? 33.562 30.711 3.457 1.00 24.60 199 PRO A N 1
ATOM 1690 C CA . PRO A 1 199 ? 34.985 30.716 3.133 1.00 24.99 199 PRO A CA 1
ATOM 1691 C C . PRO A 1 199 ? 35.756 31.938 3.616 1.00 27.10 199 PRO A C 1
ATOM 1692 O O . PRO A 1 199 ? 35.227 33.053 3.591 1.00 29.16 199 PRO A O 1
ATOM 1696 N N . PRO A 1 200 ? 37.003 31.733 4.057 1.00 27.82 200 PRO A N 1
ATOM 1697 C CA . PRO A 1 200 ? 37.822 32.850 4.466 1.00 30.43 200 PRO A CA 1
ATOM 1698 C C . PRO A 1 200 ? 38.549 33.391 3.247 1.00 31.90 200 PRO A C 1
ATOM 1699 O O . PRO A 1 200 ? 38.508 32.776 2.176 1.00 31.33 200 PRO A O 1
ATOM 1703 N N . ALA A 1 201 ? 39.187 34.545 3.391 1.00 34.41 201 ALA A N 1
ATOM 1704 C CA . ALA A 1 201 ? 39.999 35.084 2.313 1.00 35.82 201 ALA A CA 1
ATOM 1705 C C . ALA A 1 201 ? 41.333 34.370 2.457 1.00 35.82 201 ALA A C 1
ATOM 1706 O O . ALA A 1 201 ? 42.148 34.727 3.306 1.00 42.11 201 ALA A O 1
ATOM 1708 N N . ALA A 1 202 ? 41.526 33.321 1.659 1.00 32.41 202 ALA A N 1
ATOM 1709 C CA . ALA A 1 202 ? 42.724 32.492 1.756 1.00 28.86 202 ALA A CA 1
ATOM 1710 C C . ALA A 1 202 ? 43.121 31.938 0.394 1.00 28.11 202 ALA A C 1
ATOM 1711 O O . ALA A 1 202 ? 42.310 31.962 -0.538 1.00 32.93 202 ALA A O 1
ATOM 1713 N N . PRO A 1 203 ? 44.367 31.431 0.265 1.00 27.60 203 PRO A N 1
ATOM 1714 C CA . PRO A 1 203 ? 44.789 30.830 -1.002 1.00 28.49 203 PRO A CA 1
ATOM 1715 C C . PRO A 1 203 ? 43.952 29.614 -1.364 1.00 28.16 203 PRO A C 1
ATOM 1716 O O . PRO A 1 203 ? 43.419 28.938 -0.479 1.00 30.17 203 PRO A O 1
ATOM 1720 N N . GLY A 1 204 ? 43.855 29.346 -2.659 1.00 29.19 204 GLY A N 1
ATOM 1721 C CA . GLY A 1 204 ? 43.097 28.212 -3.159 1.00 27.43 204 GLY A CA 1
ATOM 1722 C C . GLY A 1 204 ? 41.740 28.641 -3.680 1.00 26.75 204 GLY A C 1
ATOM 1723 O O . GLY A 1 204 ? 41.366 29.814 -3.627 1.00 28.99 204 GLY A O 1
ATOM 1724 N N . VAL A 1 205 ? 41.013 27.669 -4.208 1.00 23.81 205 VAL A N 1
ATOM 1725 C CA . VAL A 1 205 ? 39.679 27.878 -4.715 1.00 23.24 205 VAL A CA 1
ATOM 1726 C C . VAL A 1 205 ? 38.724 27.316 -3.677 1.00 22.04 205 VAL A C 1
ATOM 1727 O O . VAL A 1 205 ? 38.616 26.098 -3.521 1.00 21.99 205 VAL A O 1
ATOM 1731 N N . TRP A 1 206 ? 38.058 28.197 -2.952 1.00 22.06 206 TRP A N 1
ATOM 1732 C CA . TRP A 1 206 ? 37.142 27.811 -1.893 1.00 21.59 206 TRP A CA 1
ATOM 1733 C C . TRP A 1 206 ? 35.734 27.787 -2.458 1.00 22.52 206 TRP A C 1
ATOM 1734 O O . TRP A 1 206 ? 35.265 28.788 -3.013 1.00 27.08 206 TRP A O 1
ATOM 1745 N N . ARG A 1 207 ? 35.083 26.630 -2.360 1.00 21.36 207 ARG A N 1
ATOM 1746 C CA . ARG A 1 207 ? 33.725 26.444 -2.853 1.00 22.56 207 ARG A CA 1
ATOM 1747 C C . ARG A 1 207 ? 32.791 26.337 -1.678 1.00 21.68 207 ARG A C 1
ATOM 1748 O O . ARG A 1 207 ? 32.841 25.367 -0.913 1.00 21.03 207 ARG A O 1
ATOM 1756 N N . GLU A 1 208 ? 31.950 27.346 -1.517 1.00 24.62 208 GLU A N 1
ATOM 1757 C CA . GLU A 1 208 ? 31.021 27.391 -0.408 1.00 25.39 208 GLU A CA 1
ATOM 1758 C C . GLU A 1 208 ? 29.896 26.384 -0.588 1.00 26.27 208 GLU A C 1
ATOM 1759 O O . GLU A 1 208 ? 29.096 26.486 -1.527 1.00 30.54 208 GLU A O 1
ATOM 1765 N N . GLN A 1 209 ? 29.862 25.404 0.316 1.00 24.29 209 GLN A N 1
ATOM 1766 C CA . GLN A 1 209 ? 28.826 24.379 0.344 1.00 27.16 209 GLN A CA 1
ATOM 1767 C C . GLN A 1 209 ? 27.704 24.874 1.235 1.00 28.34 209 GLN A C 1
ATOM 1768 O O . GLN A 1 209 ? 27.912 25.794 2.025 1.00 29.95 209 GLN A O 1
ATOM 1774 N N . PRO A 1 210 ? 26.507 24.260 1.133 1.00 31.89 210 PRO A N 1
ATOM 1775 C CA . PRO A 1 210 ? 25.476 24.597 2.116 1.00 30.99 210 PRO A CA 1
ATOM 1776 C C . PRO A 1 210 ? 26.080 24.314 3.498 1.00 29.11 210 PRO A C 1
ATOM 1777 O O . PRO A 1 210 ? 26.643 23.231 3.716 1.00 28.05 210 PRO A O 1
ATOM 1781 N N . ALA A 1 211 ? 26.000 25.290 4.399 1.00 28.71 211 ALA A N 1
ATOM 1782 C CA . ALA A 1 211 ? 26.699 25.199 5.684 1.00 26.28 211 ALA A CA 1
ATOM 1783 C C . ALA A 1 211 ? 26.270 24.032 6.560 1.00 24.60 211 ALA A C 1
ATOM 1784 O O . ALA A 1 211 ? 25.086 23.725 6.675 1.00 27.40 211 ALA A O 1
ATOM 1786 N N . GLN A 1 212 ? 27.260 23.382 7.167 1.00 23.06 212 GLN A N 1
ATOM 1787 C CA . GLN A 1 212 ? 27.013 22.294 8.101 1.00 22.70 212 GLN A CA 1
ATOM 1788 C C . GLN A 1 212 ? 28.044 22.376 9.215 1.00 22.11 212 GLN A C 1
ATOM 1789 O O . GLN A 1 212 ? 29.192 22.756 8.975 1.00 24.55 212 GLN A O 1
ATOM 1795 N N . THR A 1 213 ? 27.645 22.023 10.429 1.00 19.84 213 THR A N 1
ATOM 1796 C CA . THR A 1 213 ? 28.595 21.983 11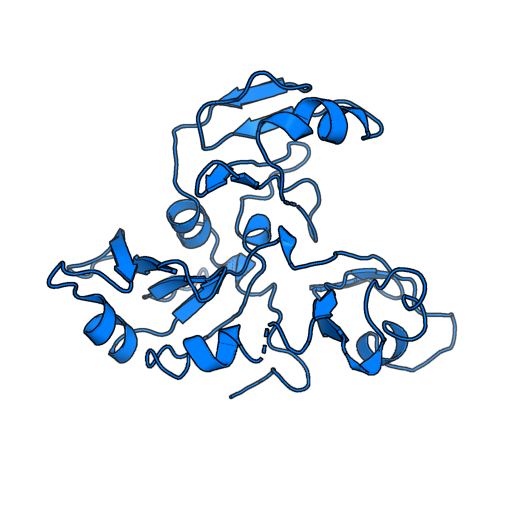.534 1.00 18.54 213 THR A CA 1
ATOM 1797 C C . THR A 1 213 ? 29.443 20.709 11.449 1.00 15.93 213 THR A C 1
ATOM 1798 O O . THR A 1 213 ? 29.080 19.729 1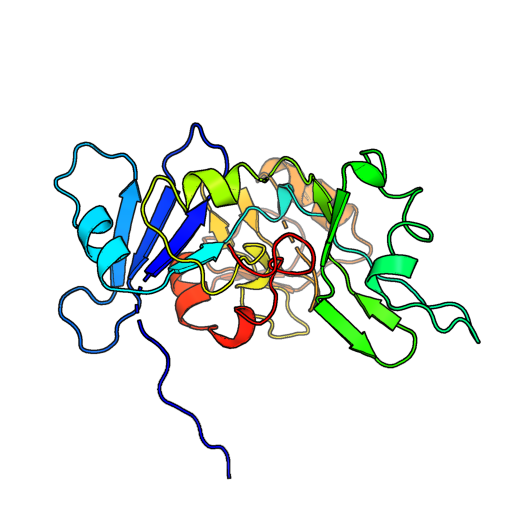0.780 1.00 15.02 213 THR A O 1
ATOM 1802 N N . LEU A 1 214 ? 30.555 20.710 12.173 1.00 14.83 214 LEU A N 1
ATOM 1803 C CA . LEU A 1 214 ? 31.391 19.518 12.250 1.00 14.35 214 LEU A CA 1
ATOM 1804 C C . LEU A 1 214 ? 30.601 18.291 12.692 1.00 13.32 214 LEU A C 1
ATOM 1805 O O . LEU A 1 214 ? 30.733 17.244 12.082 1.00 13.11 214 LEU A O 1
ATOM 1810 N N . LEU A 1 215 ? 29.796 18.405 13.744 1.00 13.09 215 LEU A N 1
ATOM 1811 C CA . LEU A 1 215 ? 29.107 17.198 14.252 1.00 13.40 215 LEU A CA 1
ATOM 1812 C C . LEU A 1 215 ? 28.062 16.698 13.267 1.00 13.82 215 LEU A C 1
ATOM 1813 O O . LEU A 1 215 ? 27.847 15.495 13.163 1.00 14.61 215 LEU A O 1
ATOM 1818 N N . THR A 1 216 ? 27.450 17.607 12.513 1.00 14.35 216 THR A N 1
ATOM 1819 C CA . THR A 1 216 ? 26.528 17.190 11.451 1.00 15.73 216 THR A CA 1
ATOM 1820 C C . THR A 1 216 ? 27.289 16.438 10.350 1.00 14.84 216 THR A C 1
ATOM 1821 O O . THR A 1 216 ? 26.844 15.393 9.871 1.00 15.39 216 THR A O 1
ATOM 1825 N N . LEU A 1 217 ? 28.443 16.957 9.954 1.00 14.05 217 LEU A N 1
ATOM 1826 C CA . LEU A 1 217 ? 29.271 16.270 8.955 1.00 14.64 217 LEU A CA 1
ATOM 1827 C C . LEU A 1 217 ? 29.682 14.877 9.457 1.00 13.61 217 LEU A C 1
ATOM 1828 O O . LEU A 1 217 ? 29.619 13.891 8.709 1.00 14.90 217 LEU A O 1
ATOM 1833 N N . ALA A 1 218 ? 30.056 14.787 10.734 1.00 13.05 218 ALA A N 1
ATOM 1834 C CA . ALA A 1 218 ? 30.429 13.503 11.317 1.00 13.65 218 ALA A CA 1
ATOM 1835 C C . ALA A 1 218 ? 29.262 12.524 11.262 1.00 15.01 218 ALA A C 1
ATOM 1836 O O . ALA A 1 218 ? 29.443 11.366 10.885 1.00 14.69 218 ALA A O 1
ATOM 1838 N N . ALA A 1 219 ? 28.065 12.985 11.622 1.00 15.53 219 ALA A N 1
ATOM 1839 C CA . ALA A 1 219 ? 26.876 12.118 11.627 1.00 17.12 219 ALA A CA 1
ATOM 1840 C C . ALA A 1 219 ? 26.593 11.533 10.257 1.00 17.81 219 ALA A C 1
ATOM 1841 O O . ALA A 1 219 ? 26.052 10.425 10.147 1.00 20.62 219 ALA A O 1
ATOM 1843 N N . ARG A 1 220 ? 26.938 12.267 9.205 1.00 17.53 220 ARG A N 1
ATOM 1844 C CA . ARG A 1 220 ? 26.718 11.802 7.830 1.00 19.60 220 ARG A CA 1
ATOM 1845 C C . ARG A 1 220 ? 27.861 10.939 7.312 1.00 18.78 220 ARG A C 1
ATOM 1846 O O . ARG A 1 220 ? 27.796 10.454 6.184 1.00 22.67 220 ARG A O 1
ATOM 1854 N N . HIS A 1 221 ? 28.892 10.731 8.139 1.00 17.78 221 HIS A N 1
ATOM 1855 C CA . HIS A 1 221 ? 30.097 10.018 7.744 1.00 18.02 221 HIS A CA 1
ATOM 1856 C C . HIS A 1 221 ? 30.500 8.943 8.773 1.00 17.17 221 HIS A C 1
ATOM 1857 O O . HIS A 1 221 ? 31.625 8.920 9.260 1.00 16.14 221 HIS A O 1
ATOM 1864 N N . PRO A 1 222 ? 29.586 8.003 9.070 1.00 17.52 222 PRO A N 1
ATOM 1865 C CA . PRO A 1 222 ? 29.88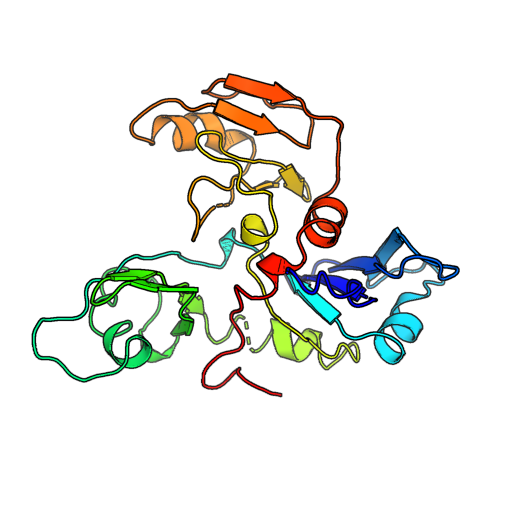4 7.012 10.120 1.00 17.17 222 PRO A CA 1
ATOM 1866 C C . PRO A 1 222 ? 31.087 6.103 9.836 1.00 17.45 222 PRO A C 1
ATOM 1867 O O . PRO A 1 222 ? 31.667 5.573 10.771 1.00 16.64 222 PRO A O 1
ATOM 1871 N N . ALA A 1 223 ? 31.477 5.971 8.570 1.00 17.57 223 ALA A N 1
ATOM 1872 C CA . ALA A 1 223 ? 32.663 5.185 8.218 1.00 18.19 223 ALA A CA 1
ATOM 1873 C C . ALA A 1 223 ? 33.914 5.714 8.911 1.00 16.11 223 ALA A C 1
ATOM 1874 O O . ALA A 1 223 ? 34.857 4.960 9.166 1.00 16.30 223 ALA A O 1
ATOM 1876 N N . ALA A 1 224 ? 33.908 7.013 9.229 1.00 14.54 224 ALA A N 1
ATOM 1877 C CA . ALA A 1 224 ? 35.057 7.643 9.871 1.00 14.46 224 ALA A CA 1
ATOM 1878 C C . ALA A 1 224 ? 35.292 7.122 11.288 1.00 12.89 224 ALA A C 1
ATOM 1879 O O . ALA A 1 224 ? 36.380 7.278 11.832 1.00 13.42 224 ALA A O 1
ATOM 1881 N N . GLN A 1 225 ? 34.288 6.450 11.863 1.00 13.11 225 GLN A N 1
ATOM 1882 C CA . GLN A 1 225 ? 34.445 5.828 13.172 1.00 13.85 225 GLN A CA 1
ATOM 1883 C C . GLN A 1 225 ? 35.552 4.762 13.159 1.00 13.71 225 GLN A C 1
ATOM 1884 O O . GLN A 1 225 ? 36.116 4.444 14.200 1.00 14.07 225 GLN A O 1
ATOM 1890 N N A LYS A 1 226 ? 35.851 4.235 11.972 0.50 13.34 226 LYS A N 1
ATOM 1891 N N B LYS A 1 226 ? 35.869 4.226 11.978 0.50 13.55 226 LYS A N 1
ATOM 1892 C CA A LYS A 1 226 ? 36.882 3.222 11.823 0.50 14.72 226 LYS A CA 1
ATOM 1893 C CA B LYS A 1 226 ? 36.918 3.210 11.868 0.50 15.18 226 LYS A CA 1
ATOM 1894 C C A LYS A 1 226 ? 38.292 3.785 12.041 0.50 13.81 226 LYS A C 1
ATOM 1895 C C B LYS A 1 226 ? 38.328 3.783 11.929 0.50 14.13 226 LYS A C 1
ATOM 1896 O O A LYS A 1 226 ? 39.217 3.020 12.312 0.50 14.20 226 LYS A O 1
ATOM 1897 O O B LYS A 1 226 ? 39.294 3.021 11.926 0.50 15.71 226 LYS A O 1
ATOM 1908 N N . LEU A 1 227 ? 38.444 5.113 11.932 1.00 12.66 227 LEU A N 1
ATOM 1909 C CA . LEU A 1 227 ? 39.733 5.800 12.104 1.00 12.03 227 LEU A CA 1
ATOM 1910 C C . LEU A 1 227 ? 39.761 6.183 13.577 1.00 11.40 227 LEU A C 1
ATOM 1911 O O . LEU A 1 227 ? 39.200 7.199 13.976 1.00 12.60 227 LEU A O 1
ATOM 1916 N N . SER A 1 228 ? 40.411 5.360 14.396 1.00 11.26 228 SER A N 1
ATOM 1917 C CA . SER A 1 228 ? 40.287 5.496 15.839 1.00 10.34 228 SER A CA 1
ATOM 1918 C C . SER A 1 228 ? 41.607 5.319 16.574 1.00 10.50 228 SER A C 1
ATOM 1919 O O . SER A 1 228 ? 42.431 4.461 16.235 1.00 12.56 228 SER A O 1
ATOM 1922 N N . LEU A 1 229 ? 41.774 6.127 17.611 1.00 10.39 229 LEU A N 1
ATOM 1923 C CA . LEU A 1 229 ? 42.939 6.085 18.469 1.00 10.79 229 LEU A CA 1
ATOM 1924 C C . LEU A 1 229 ? 42.821 5.025 19.567 1.00 11.28 229 LEU A C 1
ATOM 1925 O O . LEU A 1 229 ? 43.769 4.832 20.322 1.00 11.15 229 LEU A O 1
ATOM 1930 N N . LEU A 1 230 ? 41.664 4.363 19.670 1.00 10.44 230 LEU A N 1
ATOM 1931 C CA . LEU A 1 230 ? 41.450 3.315 20.675 1.00 10.72 230 LEU A CA 1
ATOM 1932 C C . LEU A 1 230 ? 42.126 2.021 20.221 1.00 10.40 230 LEU A C 1
ATOM 1933 O O . LEU A 1 230 ? 41.502 1.114 19.655 1.00 12.10 230 LEU A O 1
ATOM 1938 N N . GLN A 1 231 ? 43.432 1.982 20.454 1.00 10.42 231 GLN A N 1
ATOM 1939 C CA . GLN A 1 231 ? 44.308 0.878 20.081 1.00 11.54 231 GLN A CA 1
ATOM 1940 C C . GLN A 1 231 ? 45.328 0.675 21.177 1.00 12.57 231 GLN A C 1
ATOM 1941 O O . GLN A 1 231 ? 45.583 1.576 21.980 1.00 13.13 231 GLN A O 1
ATOM 1947 N N . GLY A 1 232 ? 45.889 -0.527 21.236 1.00 13.89 232 GLY A N 1
ATOM 1948 C CA . GLY A 1 232 ? 46.927 -0.817 22.213 1.00 15.46 232 GLY A CA 1
ATOM 1949 C C . GLY A 1 232 ? 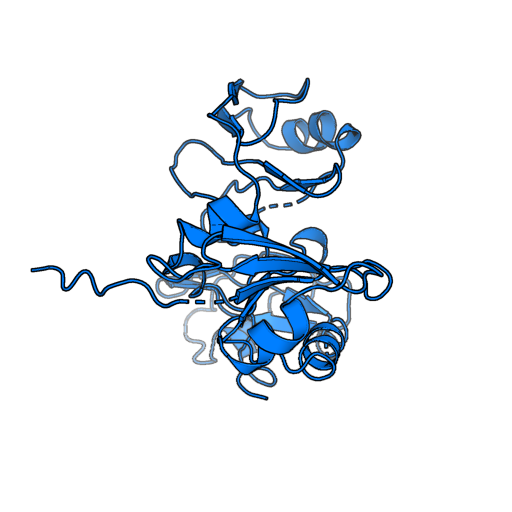46.440 -0.645 23.634 1.00 15.50 232 GLY A C 1
ATOM 1950 O O . GLY A 1 232 ? 45.400 -1.184 23.997 1.00 15.43 232 GLY A O 1
ATOM 1951 N N . GLU A 1 233 ? 47.160 0.147 24.440 1.00 15.72 233 GLU A N 1
ATOM 1952 C CA . GLU A 1 233 ? 46.761 0.321 25.837 1.00 17.74 233 GLU A CA 1
ATOM 1953 C C . GLU A 1 233 ? 45.426 1.042 25.979 1.00 15.61 233 GLU A C 1
ATOM 1954 O O . GLU A 1 233 ? 44.840 1.025 27.052 1.00 17.52 233 GLU A O 1
ATOM 1960 N N . PHE A 1 234 ? 44.953 1.687 24.904 1.00 13.78 234 PHE A N 1
ATOM 1961 C CA . PHE A 1 234 ? 43.666 2.381 24.938 1.00 13.86 234 PHE A CA 1
ATOM 1962 C C . PHE A 1 234 ? 42.582 1.677 24.122 1.00 13.77 234 PHE A C 1
ATOM 1963 O O . PHE A 1 234 ? 41.557 2.272 23.811 1.00 14.64 234 PHE A O 1
ATOM 1971 N N . ALA A 1 235 ? 42.773 0.384 23.842 1.00 13.40 235 ALA A N 1
ATOM 1972 C CA . ALA A 1 235 ? 41.802 -0.358 23.017 1.00 14.04 235 ALA A CA 1
ATOM 1973 C C . ALA A 1 235 ? 40.450 -0.509 23.678 1.00 15.28 235 ALA A C 1
ATOM 1974 O O . ALA A 1 235 ? 39.427 -0.578 22.987 1.00 17.92 235 ALA A O 1
ATOM 1976 N N . VAL A 1 236 ? 40.449 -0.596 25.004 1.00 17.24 236 VAL A N 1
ATOM 1977 C CA . VAL A 1 236 ? 39.230 -0.779 25.760 1.00 20.07 236 VAL A CA 1
ATOM 1978 C C . VAL A 1 236 ? 39.456 -0.157 27.139 1.00 22.30 236 VAL A C 1
ATOM 1979 O O . VAL A 1 236 ? 40.595 -0.086 27.611 1.00 20.89 236 VAL A O 1
ATOM 1983 N N . ARG A 1 237 ? 38.372 0.308 27.755 1.00 24.99 237 ARG A N 1
ATOM 1984 C CA A ARG A 1 237 ? 38.431 0.932 29.085 0.50 25.92 237 ARG A CA 1
ATOM 1985 C CA B ARG A 1 237 ? 38.416 0.923 29.081 0.50 30.12 237 ARG A CA 1
ATOM 1986 C C . ARG A 1 237 ? 39.128 -0.005 30.054 1.00 27.86 237 ARG A C 1
ATOM 1987 O O . ARG A 1 237 ? 40.074 0.398 30.745 1.00 30.85 237 ARG A O 1
#

Solvent-accessible surface area: 12562 Å² total

CATH classification: 3.30.420.380 (+1 more: 3.30.420.370)

Foldseek 3Di:
DDPPDDDFWKEWEDEDPPFWIKIFTPDPPDDRHGPIDTPPDPPPDCQLVVQVVGAYAYAYALVQKDKDKDFADPPDPDDPQVVCCVVCVVVDPDGSVQKAKDWQDDDPRITMMMIGGPVVCVVVVVCVVSSHHHPFYAHLLLLADDDPPAWEWEDDPQWIWIGRDNRGTIGHLVCQQVVCVVDDDAGEYEYQYPDHPHTHHYDDDPHDHSVRSNSVRVVSRSRHSCDDVNVHD

Sequence (233 aa):
NKINASSSPQALIVRLAAAQAPLHWQLFAPGEPHHEASGRWPTDDASPFPALAEQYPAWVLIPASDCAFHSLTLPAGLRKPPLQVAPFFLLEEEQLADDVEATHFALLHRQQAQCEIIVVAVQRQKRDWLARCEESLSLQPLLALLTPDVLALLPWQQPPAWSSAVQVDEQWLIRRHQQPWGGAAEENVWLTELLQSEAEEHVIDSYSPPPAAPGVWREQPAQTLLTLAARHPAAQKKLSLLQGEFAVRR